Protein 5XHU (pdb70)

Sequence (329 aa):
EVYDVTIIGGGPIGLFTAFYCGMRELKTKVIEFLPKLGGKVSLFFPEKIIRDIGGIPGIAGKQLIEQLKEQAATFDPDIVLNQRVTGFERLDDGTIVLTGSEGKKHYTRTVILACGMGTLEVNEFDSEDAARYAGKNLHYGVEKLDAFKGKRVVISGGGDTAVDWANELEPIAASVTVVHRREEFGGMESSVTKMKQSSVRVLTPYRLEQLNGDEEGIKSVTVCHTESGQRKDIEIDELIINHGFKIDLGPMMEWGLEIEEGRVKADRHMRTNLPGVFVAGDAAFYESKLRLIAGGFTEGPTAVNSAKAYLDPKAENMAMYSTHHKKLV

Solvent-accessible surface area: 16089 Å² total; per-residue (Å²): 144,73,15,34,0,0,0,11,9,0,10,17,15,0,0,39,0,2,24,27,0,6,14,17,107,16,86,8,17,0,2,15,53,1,28,82,26,0,7,64,2,7,2,50,55,10,79,98,83,15,174,85,9,69,81,46,120,39,15,19,0,116,85,5,4,90,73,4,72,131,67,4,63,66,52,124,18,67,66,27,64,92,44,43,6,25,22,43,91,92,74,162,118,34,16,0,6,0,24,2,63,161,49,102,90,5,74,0,114,0,0,0,0,9,21,14,66,6,21,19,43,11,59,122,25,76,27,96,28,2,6,123,3,15,38,88,23,11,47,46,22,28,152,130,56,99,64,8,145,49,84,106,1,2,0,3,6,10,33,70,64,0,0,63,46,0,21,75,0,53,102,59,13,56,41,5,9,0,1,15,58,126,100,117,34,28,40,135,141,76,16,15,89,124,0,108,157,34,94,9,108,38,14,34,10,25,84,18,95,87,18,39,32,60,154,138,2,0,86,21,0,8,0,25,39,45,137,71,49,129,146,76,76,10,104,6,50,20,0,0,2,34,34,35,100,95,55,54,7,22,47,11,105,146,28,51,15,90,48,73,132,38,12,1,89,7,56,218,100,12,116,14,77,26,84,3,1,4,0,0,2,36,0,0,23,63,182,101,18,96,127,72,27,29,7,1,41,93,4,0,19,38,0,0,28,14,0,40,52,98,33,51,115,180,24,139,133,114,12,90,167,61,94,137,2,141,86,64,129

Secondary structure (DSSP, 8-state):
-EEEEEEE--SHHHHHHHHHHHHTT--EEEE-SSSSS-HHHHHH-TTSEE--STT-S-EEHHHHHHHHHHHHHTT--EEE-S--EEEEEE-TTS-EEEEETTS-EEEEEEEEE--TTS--EETTS-HHHHHHHTTTTEESS-S-GGGGTT-EEEEE--SHHHHHHHHHHTTTSSEEEEE-SSS---S-HHHHHHHHHSS-EEETTEEEEEEEE-SS-EEEEEEEETTT--EEEEE-SEEEE-S-EE-S-GGGGGTT--EETTEEE--TT-B-SSTTEEE-GGGEE-TT---SHHHHHHHHHHHHHHHHHHH-TTS-SSPPPGGG-TTT-

CATH classification: 3.50.50.60

Radius of gyration: 22.58 Å; Cα contacts (8 Å, |Δi|>4): 750; chains: 1; bounding box: 60×43×61 Å

Organism: Bacillus subtilis (strain 168) (NCBI:txid224308)

Foldseek 3Di:
DEWAEEEEAQALLSLLLLLQLLLVVTQYEYAEQFQDGHPCLLLPFQQAWDCPAPPDRTDGSVVSSVVSNVSNPLNPHHYHYNWDFQDWDADPVGWIWTATPVGDTDTYNFYEYAQALAHWFFPQDDSVQSNQAHPAQEAQADPDLQVQAAFEEEEEAAEPRSLVRLQVNLVGHVAYEYAAQAPHGYDDVVSVVNCVPGRYHYHPNKHFDAFPDDNRHTAWTWIAHPPPRDIDTGGGPHYHYHRDIDGAHPNVVVVPWDDDPSAGEADPLQDIPDPRYGYAANRYDDDVQDNDSNSSSVRSQSPSLVSVCSVPVPDDSGRDDLVPRPSRD

InterPro domains:
  IPR022890 Ferredoxin--NADP reductase, type 2 [MF_01685] (7-330)
  IPR023753 FAD/NAD(P)-binding domain [PF07992] (8-299)
  IPR036188 FAD/NAD(P)-binding domain superfamily [G3DSA:3.50.50.60] (8-303)
  IPR036188 FAD/NAD(P)-binding domain superfamily [G3DSA:3.50.50.60] (129-248)
  IPR036188 FAD/NAD(P)-binding domain superfamily [SSF51905] (8-317)
  IPR050097 Ferredoxin--NADP reductase type 2 [PTHR48105] (5-299)

GO terms:
  GO:0071281 cellular response to iron ion (P, IDA)

Structure (mmCIF, N/CA/C/O backbone):
data_5XHU
#
_entry.id   5XHU
#
_cell.length_a   72.371
_cell.length_b   164.598
_cell.length_c   76.576
_cell.angle_alpha   90.000
_cell.angle_beta   90.000
_cell.angle_gamma   90.000
#
_symmetry.space_group_name_H-M   'C 2 2 2'
#
loop_
_entity.id
_entity.type
_entity.pdbx_description
1 polymer 'Ferredoxin--NADP reductase'
2 non-polymer 'FLAVIN-ADENINE DINUCLEOTIDE'
3 water water
#
loop_
_atom_site.group_PDB
_atom_site.id
_atom_site.type_symbol
_atom_site.label_atom_id
_atom_site.label_alt_id
_atom_site.label_comp_id
_atom_site.label_asym_id
_atom_site.label_entity_id
_atom_site.label_seq_id
_atom_site.pdbx_PDB_ins_code
_atom_site.Cartn_x
_atom_site.Cartn_y
_atom_site.Cartn_z
_atom_site.occupancy
_atom_site.B_iso_or_equiv
_atom_site.auth_seq_id
_atom_site.auth_comp_id
_atom_site.auth_asym_id
_atom_site.auth_atom_id
_atom_site.pdbx_PDB_model_num
ATOM 1 N N . GLU A 1 1 ? -11.503 -25.451 16.316 1.00 47.92 6 GLU A N 1
ATOM 2 C CA . GLU A 1 1 ? -11.509 -24.988 17.736 1.00 47.20 6 GLU A CA 1
ATOM 3 C C . GLU A 1 1 ? -12.587 -25.698 18.563 1.00 41.64 6 GLU A C 1
ATOM 4 O O . GLU A 1 1 ? -13.760 -25.661 18.231 1.00 39.50 6 GLU A O 1
ATOM 10 N N . VAL A 1 2 ? -12.181 -26.347 19.644 1.00 38.16 7 VAL A N 1
ATOM 11 C CA . VAL A 1 2 ? -13.070 -27.266 20.348 1.00 35.66 7 VAL A CA 1
ATOM 12 C C . VAL A 1 2 ? -13.688 -26.601 21.563 1.00 33.78 7 VAL A C 1
ATOM 13 O O . VAL A 1 2 ? -12.984 -26.217 22.480 1.00 34.02 7 VAL A O 1
ATOM 17 N N . TYR A 1 3 ? -15.009 -26.469 21.577 1.00 31.75 8 TYR A N 1
ATOM 18 C CA . TYR A 1 3 ? -15.690 -25.903 22.744 1.00 30.10 8 TYR A CA 1
ATOM 19 C C . TYR A 1 3 ? -15.937 -26.987 23.787 1.00 28.87 8 TYR A C 1
ATOM 20 O O . TYR A 1 3 ? -15.996 -28.175 23.458 1.00 28.51 8 TYR A O 1
ATOM 29 N N . ASP A 1 4 ? -16.073 -26.573 25.043 1.00 27.53 9 ASP A N 1
ATOM 30 C CA . ASP A 1 4 ? -16.431 -27.509 26.096 1.00 27.32 9 ASP A CA 1
ATOM 31 C C . ASP A 1 4 ? -17.916 -27.817 25.964 1.00 25.92 9 ASP A C 1
ATOM 32 O O . ASP A 1 4 ? -18.331 -28.965 26.080 1.00 25.25 9 ASP A O 1
ATOM 37 N N . VAL A 1 5 ? -18.704 -26.771 25.732 1.00 25.41 10 VAL A N 1
ATOM 38 C CA . VAL A 1 5 ? -20.157 -26.898 25.613 1.00 25.03 10 VAL A CA 1
ATOM 39 C C . VAL A 1 5 ? -20.700 -26.049 24.467 1.00 24.38 10 VAL A C 1
ATOM 40 O O . VAL A 1 5 ? -20.352 -24.871 24.341 1.00 24.20 10 VAL A O 1
ATOM 44 N N . THR A 1 6 ? -21.534 -26.667 23.631 1.00 23.75 11 THR A N 1
ATOM 45 C CA . THR A 1 6 ? -22.273 -25.961 22.607 1.00 23.23 11 THR A CA 1
ATOM 46 C C . THR A 1 6 ? -23.738 -26.177 22.910 1.00 22.39 11 THR A C 1
ATOM 47 O O . THR A 1 6 ? -24.216 -27.299 23.058 1.00 22.94 11 THR A O 1
ATOM 51 N N . ILE A 1 7 ? -24.433 -25.070 23.084 1.00 22.13 12 ILE A N 1
ATOM 52 C CA . ILE A 1 7 ? -25.852 -25.054 23.394 1.00 21.71 12 ILE A CA 1
ATOM 53 C C . ILE A 1 7 ? -26.637 -24.815 22.103 1.00 22.04 12 ILE A C 1
ATOM 54 O O . ILE A 1 7 ? -26.402 -23.834 21.412 1.00 22.33 12 ILE A O 1
ATOM 59 N N . ILE A 1 8 ? -27.562 -25.717 21.777 1.00 22.80 13 ILE A N 1
ATOM 60 C CA . ILE A 1 8 ? -28.429 -25.554 20.611 1.00 22.02 13 ILE A CA 1
ATOM 61 C C . ILE A 1 8 ? -29.783 -24.948 21.032 1.00 21.18 13 ILE A C 1
ATOM 62 O O . ILE A 1 8 ? -30.613 -25.624 21.664 1.00 20.16 13 ILE A O 1
ATOM 67 N N . GLY A 1 9 ? -29.990 -23.692 20.625 1.00 20.45 14 GLY A N 1
ATOM 68 C CA . GLY A 1 9 ? -31.122 -22.881 21.016 1.00 19.65 14 GLY A CA 1
ATOM 69 C C . GLY A 1 9 ? -30.683 -21.662 21.823 1.00 19.52 14 GLY A C 1
ATOM 70 O O . GLY A 1 9 ? -29.984 -21.796 22.846 1.00 20.00 14 GLY A O 1
ATOM 71 N N . GLY A 1 10 ? -31.097 -20.482 21.372 1.00 18.27 15 GLY A N 1
ATOM 72 C CA . GLY A 1 10 ? -30.824 -19.217 22.045 1.00 18.15 15 GLY A CA 1
ATOM 73 C C . GLY A 1 10 ? -32.099 -18.567 22.545 1.00 17.51 15 GLY A C 1
ATOM 74 O O . GLY A 1 10 ? -32.235 -17.325 22.565 1.00 16.43 15 GLY A O 1
ATOM 75 N N . GLY A 1 11 ? -33.040 -19.414 22.953 1.00 17.44 16 GLY A N 1
ATOM 76 C CA . GLY A 1 11 ? -34.232 -18.954 23.645 1.00 17.54 16 GLY A CA 1
ATOM 77 C C . GLY A 1 11 ? -33.892 -18.592 25.075 1.00 17.41 16 GLY A C 1
ATOM 78 O O . GLY A 1 11 ? -32.713 -18.569 25.453 1.00 18.21 16 GLY A O 1
ATOM 79 N N . PRO A 1 12 ? -34.909 -18.289 25.887 1.00 16.84 17 PRO A N 1
ATOM 80 C CA . PRO A 1 12 ? -3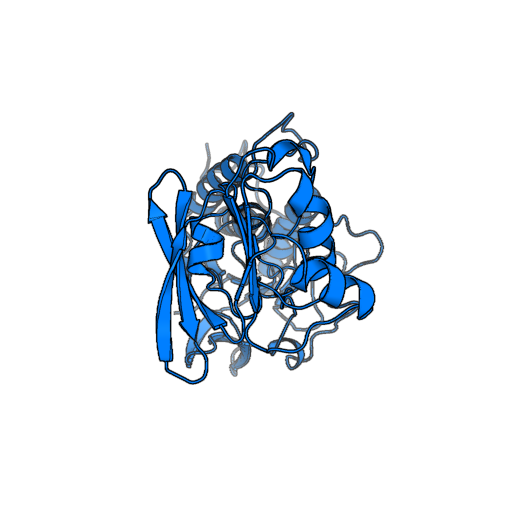4.600 -17.915 27.269 1.00 16.89 17 PRO A CA 1
ATOM 81 C C . PRO A 1 12 ? -33.767 -18.980 28.018 1.00 17.31 17 PRO A C 1
ATOM 82 O O . PRO A 1 12 ? -32.886 -18.629 28.818 1.00 18.01 17 PRO A O 1
ATOM 86 N N . ILE A 1 13 ? -34.028 -20.256 27.760 1.00 17.83 18 ILE A N 1
ATOM 87 C CA . ILE A 1 13 ? -33.325 -21.304 28.504 1.00 17.97 18 ILE A CA 1
ATOM 88 C C . ILE A 1 13 ? -31.882 -21.439 28.057 1.00 18.10 18 ILE A C 1
ATOM 89 O O . ILE A 1 13 ? -30.986 -21.526 28.894 1.00 17.52 18 ILE A O 1
ATOM 94 N N . GLY A 1 14 ? -31.653 -21.381 26.747 1.00 17.64 19 GLY A N 1
ATOM 95 C CA . GLY A 1 14 ? -30.291 -21.365 26.212 1.00 17.96 19 GLY A CA 1
ATOM 96 C C . GLY A 1 14 ? -29.454 -20.216 26.727 1.00 17.93 19 GLY A C 1
ATOM 97 O O . GLY A 1 14 ? -28.239 -20.352 26.943 1.00 18.59 19 GLY A O 1
ATOM 98 N N . LEU A 1 15 ? -30.083 -19.063 26.917 1.00 17.50 20 LEU A N 1
ATOM 99 C CA . LEU A 1 15 ? -29.372 -17.892 27.397 1.00 17.38 20 LEU A CA 1
ATOM 100 C C . LEU A 1 15 ? -28.919 -18.064 28.870 1.00 17.42 20 LEU A C 1
ATOM 101 O O . LEU A 1 15 ? -27.760 -17.836 29.209 1.00 17.15 20 LEU A O 1
ATOM 106 N N . PHE A 1 16 ? -29.819 -18.502 29.740 1.00 16.99 21 PHE A N 1
ATOM 107 C CA . PHE A 1 16 ? -29.429 -18.694 31.120 1.00 17.18 21 PHE A CA 1
ATOM 108 C C . PHE A 1 16 ? -28.437 -19.859 31.254 1.00 17.48 21 PHE A C 1
ATOM 109 O O . PHE A 1 16 ? -27.541 -19.806 32.092 1.00 17.05 21 PHE A O 1
ATOM 117 N N . THR A 1 17 ? -28.610 -20.888 30.416 1.00 17.18 22 THR A N 1
ATOM 118 C CA . THR A 1 17 ? -27.706 -22.006 30.381 1.00 18.39 22 THR A CA 1
ATOM 119 C C . THR A 1 17 ? -26.279 -21.543 30.045 1.00 18.65 22 THR A C 1
ATOM 120 O O . THR A 1 17 ? -25.311 -21.967 30.676 1.00 19.17 22 THR A O 1
ATOM 124 N N . ALA A 1 18 ? -26.163 -20.632 29.096 1.00 17.96 23 ALA A N 1
ATOM 125 C CA . ALA A 1 18 ? -24.873 -20.135 28.683 1.00 18.25 23 ALA A CA 1
ATOM 126 C C . ALA A 1 18 ? -24.175 -19.409 29.829 1.00 18.75 23 ALA A C 1
ATOM 127 O O . ALA A 1 18 ? -22.967 -19.583 30.041 1.00 18.88 23 ALA A O 1
ATOM 129 N N . PHE A 1 19 ? -24.942 -18.597 30.551 1.00 18.20 24 PHE A N 1
ATOM 130 C CA . PHE A 1 19 ? -24.443 -17.916 31.724 1.00 19.02 24 PHE A CA 1
ATOM 131 C C . PHE A 1 19 ? -23.901 -18.917 32.746 1.00 19.37 24 PHE A C 1
ATOM 132 O O . PHE A 1 19 ? -22.818 -18.738 33.288 1.00 18.44 24 PHE A O 1
ATOM 140 N N . TYR A 1 20 ? -24.658 -19.981 33.003 1.00 19.10 25 TYR A N 1
ATOM 141 C CA . TYR A 1 20 ? -24.215 -20.914 34.028 1.00 20.08 25 TYR A CA 1
ATOM 142 C C . TYR A 1 20 ? -22.943 -21.666 33.571 1.00 20.65 25 TYR A C 1
ATOM 143 O O . TYR A 1 20 ? -22.063 -21.932 34.384 1.00 21.08 25 TYR A O 1
ATOM 152 N N . CYS A 1 21 ? -22.827 -21.935 32.271 1.00 21.16 26 CYS A N 1
ATOM 153 C CA . CYS A 1 21 ? -21.598 -22.498 31.699 1.00 22.68 26 CYS A CA 1
ATOM 154 C C . CYS A 1 21 ? -20.386 -21.625 32.036 1.00 23.86 26 CYS A C 1
ATOM 155 O O . CYS A 1 21 ? -19.322 -22.140 32.432 1.00 24.51 26 CYS A O 1
ATOM 158 N N . GLY A 1 22 ? -20.561 -20.311 31.869 1.00 24.56 27 GLY A N 1
ATOM 159 C CA . GLY A 1 22 ? -19.554 -19.318 32.216 1.00 25.26 27 GLY A CA 1
ATOM 160 C C . GLY A 1 22 ? -19.153 -19.341 33.689 1.00 26.99 27 GLY A C 1
ATOM 161 O O . GLY A 1 22 ? -17.951 -19.238 34.031 1.00 26.54 27 GLY A O 1
ATOM 162 N N . MET A 1 23 ? -20.138 -19.515 34.562 1.00 27.46 28 MET A N 1
ATOM 163 C CA . MET A 1 23 ? -19.857 -19.641 35.989 1.00 29.91 28 MET A CA 1
ATOM 164 C C . MET A 1 23 ? -19.002 -20.848 36.314 1.00 28.99 28 MET A C 1
ATOM 165 O O . MET A 1 23 ? -18.233 -20.814 37.266 1.00 28.82 28 MET A O 1
ATOM 170 N N . ARG A 1 24 ? -19.138 -21.905 35.522 1.00 27.54 29 ARG A N 1
ATOM 171 C CA . ARG A 1 24 ? -18.364 -23.130 35.709 1.00 27.77 29 ARG A CA 1
ATOM 172 C C . ARG A 1 24 ? -17.159 -23.194 34.766 1.00 28.97 29 ARG A C 1
ATOM 173 O O . ARG A 1 24 ? -16.639 -24.269 34.473 1.00 28.06 29 ARG A O 1
ATOM 181 N N . GLU A 1 25 ? -16.731 -22.024 34.292 1.00 30.06 30 GLU A N 1
ATOM 182 C CA . GLU A 1 25 ? -15.511 -21.875 33.507 1.00 32.26 30 GLU A CA 1
ATOM 183 C C . GLU A 1 25 ? -15.453 -22.700 32.219 1.00 31.47 30 GLU A C 1
ATOM 184 O O . GLU A 1 25 ? -14.376 -22.994 31.728 1.00 33.46 30 GLU A O 1
ATOM 190 N N . LEU A 1 26 ? -16.597 -23.025 31.636 1.00 29.77 31 LEU A N 1
ATOM 191 C CA . LEU A 1 26 ? -16.618 -23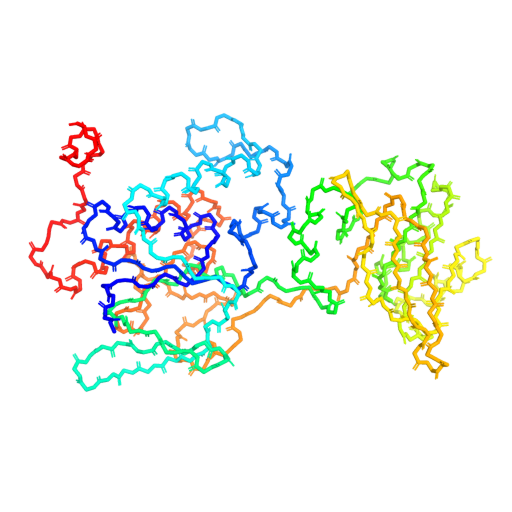.803 30.395 1.00 29.57 31 LEU A CA 1
ATOM 192 C C . LEU A 1 26 ? -16.568 -22.906 29.176 1.00 28.71 31 LEU A C 1
ATOM 193 O O . LEU A 1 26 ? -17.273 -21.893 29.114 1.00 27.63 31 LEU A O 1
ATOM 198 N N . LYS A 1 27 ? -15.753 -23.298 28.201 1.00 28.65 32 LYS A N 1
ATOM 199 C CA . LYS A 1 27 ? -15.685 -22.604 26.919 1.00 28.50 32 LYS A CA 1
ATOM 200 C C . LYS A 1 27 ? -16.964 -22.892 26.167 1.00 26.59 32 LYS A C 1
ATOM 201 O O . LYS A 1 27 ? -17.230 -24.050 25.833 1.00 25.76 32 LYS A O 1
ATOM 207 N N . THR A 1 28 ? -17.724 -21.830 25.877 1.00 24.76 33 THR A N 1
ATOM 208 C CA . THR A 1 28 ? -19.135 -21.948 25.553 1.00 23.78 33 THR A CA 1
ATOM 209 C C . THR A 1 28 ? -19.556 -21.304 24.225 1.00 23.34 33 THR A C 1
ATOM 210 O O . THR A 1 28 ? -19.089 -20.225 23.863 1.00 22.61 33 THR A O 1
ATOM 214 N N . LYS A 1 29 ? -20.455 -21.996 23.528 1.00 23.07 34 LYS A N 1
ATOM 215 C CA . LYS A 1 29 ? -21.057 -21.511 22.291 1.00 22.89 34 LYS A CA 1
ATOM 216 C C . LYS A 1 29 ? -22.560 -21.766 22.319 1.00 22.21 34 LYS A C 1
ATOM 217 O O . LYS A 1 29 ? -23.014 -22.832 22.768 1.00 22.82 34 LYS A O 1
ATOM 223 N N . VAL A 1 30 ? -23.318 -20.792 21.822 1.00 22.11 35 VAL A N 1
ATOM 224 C CA . VAL A 1 30 ? -24.763 -20.905 21.616 1.00 21.74 35 VAL A CA 1
ATOM 225 C C . VAL A 1 30 ? -25.005 -20.813 20.116 1.00 22.35 35 VAL A C 1
ATOM 226 O O . VAL A 1 30 ? -24.394 -19.989 19.433 1.00 22.11 35 VAL A O 1
ATOM 230 N N . ILE A 1 31 ? -25.866 -21.680 19.608 1.00 22.36 36 ILE A N 1
ATOM 231 C CA . ILE A 1 31 ? -26.213 -21.672 18.183 1.00 23.11 36 ILE A CA 1
ATOM 232 C C . ILE A 1 31 ? -27.734 -21.571 18.072 1.00 22.71 36 ILE A C 1
ATOM 233 O O . ILE A 1 31 ? -28.455 -22.412 18.598 1.00 22.94 36 ILE A O 1
ATOM 238 N N . GLU A 1 32 ? -28.196 -20.523 17.401 1.00 23.00 37 GLU A N 1
ATOM 239 C CA . GLU A 1 32 ? -29.622 -20.230 17.236 1.00 23.30 37 GLU A CA 1
ATOM 240 C C . GLU A 1 32 ? -30.012 -20.115 15.766 1.00 23.11 37 GLU A C 1
ATOM 241 O O . GLU A 1 32 ? -29.289 -19.511 14.988 1.00 22.61 37 GLU A O 1
ATOM 247 N N . PHE A 1 33 ? -31.173 -20.671 15.431 1.00 23.72 38 PHE A N 1
ATOM 248 C CA . PHE A 1 33 ? -31.732 -20.653 14.079 1.00 25.23 38 PHE A CA 1
ATOM 249 C C . PHE A 1 33 ? -32.257 -19.283 13.643 1.00 25.61 38 PHE A C 1
ATOM 250 O O . PHE A 1 33 ? -32.026 -18.876 12.519 1.00 26.01 38 PHE A O 1
ATOM 258 N N . LEU A 1 34 ? -32.952 -18.581 14.531 1.00 25.59 39 LEU A N 1
ATOM 259 C CA . LEU A 1 34 ? -33.459 -17.234 14.241 1.00 24.82 39 LEU A CA 1
ATOM 260 C C . LEU A 1 34 ? -32.335 -16.204 14.145 1.00 24.77 39 LEU A C 1
ATOM 261 O O . LEU A 1 34 ? -31.226 -16.452 14.596 1.00 24.13 39 LEU A O 1
ATOM 266 N N . PRO A 1 35 ? -32.635 -15.028 13.568 1.00 24.91 40 PRO A N 1
ATOM 267 C CA . PRO A 1 35 ? -31.691 -13.910 13.546 1.00 25.15 40 PRO A CA 1
ATOM 268 C C . PRO A 1 35 ? -31.602 -13.143 14.864 1.00 25.24 40 PRO A C 1
ATOM 269 O O . PRO A 1 35 ? -30.849 -12.202 14.969 1.00 24.01 40 PRO A O 1
ATOM 273 N N . LYS A 1 36 ? -32.405 -13.505 15.858 1.00 26.33 41 LYS A N 1
ATOM 274 C CA . LYS A 1 36 ? -32.244 -12.902 17.155 1.00 26.56 41 LYS A CA 1
ATOM 275 C C . LYS A 1 36 ? -32.564 -13.889 18.242 1.00 24.05 41 LYS A C 1
ATOM 276 O O . LYS A 1 36 ? -33.204 -14.909 18.007 1.00 24.10 41 LYS A O 1
ATOM 282 N N . LEU A 1 37 ? -32.070 -13.570 19.425 1.00 22.10 42 LEU A N 1
ATOM 283 C CA . LEU A 1 37 ? -32.202 -14.394 20.601 1.00 21.03 42 LEU A CA 1
ATOM 284 C C . LEU A 1 37 ? -33.561 -14.168 21.272 1.00 19.77 42 LEU A C 1
ATOM 285 O O . LEU A 1 37 ? -34.187 -13.137 21.084 1.00 18.47 42 LEU A O 1
ATOM 290 N N . GLY A 1 38 ? -33.990 -15.155 22.059 1.00 18.56 43 GLY A N 1
ATOM 291 C CA . GLY A 1 38 ? -35.156 -15.038 22.908 1.00 17.62 43 GLY A CA 1
ATOM 292 C C . GLY A 1 38 ? -36.268 -15.993 22.576 1.00 16.92 43 GLY A C 1
ATOM 293 O O . GLY A 1 38 ? -37.267 -16.032 23.278 1.00 17.21 43 GLY A O 1
ATOM 294 N N . GLY A 1 39 ? -36.134 -16.736 21.492 1.00 16.72 44 GLY A N 1
ATOM 295 C CA . GLY A 1 39 ? -37.038 -17.852 21.229 1.00 17.43 44 GLY A CA 1
ATOM 296 C C . GLY A 1 39 ? -38.511 -17.486 21.231 1.00 17.76 44 GLY A C 1
ATOM 297 O O . GLY A 1 39 ? -38.882 -16.438 20.687 1.00 17.45 44 GLY A O 1
ATOM 298 N N . LYS A 1 40 ? -39.345 -18.309 21.872 1.00 17.63 45 LYS A N 1
ATOM 299 C CA . LYS A 1 40 ? -40.790 -18.073 21.833 1.00 18.21 45 LYS A CA 1
ATOM 300 C C . LYS A 1 40 ? -41.204 -16.791 22.516 1.00 18.23 45 LYS A C 1
ATOM 301 O O . LYS A 1 40 ? -42.188 -16.174 22.123 1.00 18.45 45 LYS A O 1
ATOM 307 N N . VAL A 1 41 ? -40.422 -16.350 23.494 1.00 17.57 46 VAL A N 1
ATOM 308 C CA . VAL A 1 41 ? -40.719 -15.116 24.183 1.00 17.97 46 VAL A CA 1
ATOM 309 C C . VAL A 1 41 ? -40.632 -13.953 23.193 1.00 17.85 46 VAL A C 1
ATOM 310 O O . VAL A 1 41 ? -41.544 -13.128 23.092 1.00 17.20 46 VAL A O 1
ATOM 314 N N . SER A 1 42 ? -39.523 -13.899 22.476 1.00 18.34 47 SER A N 1
ATOM 315 C CA . SER A 1 42 ? -39.269 -12.807 21.557 1.00 19.23 47 SER A CA 1
ATOM 316 C C . SER A 1 42 ? -40.239 -12.820 20.377 1.00 19.29 47 SER A C 1
ATOM 317 O O . SER A 1 42 ? -40.688 -11.764 19.944 1.00 18.52 47 SER A O 1
ATOM 320 N N . LEU A 1 43 ? -40.578 -14.001 19.885 1.00 20.53 48 LEU A N 1
ATOM 321 C CA . LEU A 1 43 ? -41.432 -14.098 18.699 1.00 22.11 48 LEU A CA 1
ATOM 322 C C . LEU A 1 43 ? -42.881 -14.016 19.014 1.00 21.96 48 LEU A C 1
ATOM 323 O O . LEU A 1 43 ? -43.625 -13.452 18.234 1.00 23.77 48 LEU A O 1
ATOM 328 N N . PHE A 1 44 ? -43.300 -14.583 20.135 1.00 22.75 49 PHE A N 1
ATOM 329 C CA . PHE A 1 44 ? -44.723 -14.766 20.376 1.00 22.46 49 PHE A CA 1
ATOM 330 C C . PHE A 1 44 ? -45.347 -14.006 21.539 1.00 22.84 49 PHE A C 1
ATOM 331 O O . PHE A 1 44 ? -46.561 -13.832 21.546 1.00 21.80 49 PHE A O 1
ATOM 339 N N . PHE A 1 45 ? -44.561 -13.540 22.511 1.00 22.78 50 PHE A N 1
ATOM 340 C CA . PHE A 1 45 ? -45.150 -12.703 23.558 1.00 22.40 50 PHE A CA 1
ATOM 341 C C . PHE A 1 45 ? -44.224 -11.647 24.145 1.00 21.19 50 PHE A C 1
ATOM 342 O O . PHE A 1 45 ? -44.164 -11.458 25.347 1.00 20.81 50 PHE A O 1
ATOM 350 N N . PRO A 1 46 ? -43.545 -10.903 23.277 1.00 21.24 51 PRO A N 1
ATOM 351 C CA . PRO A 1 46 ? -42.582 -9.941 23.767 1.00 22.23 51 PRO A CA 1
ATOM 352 C C . PRO A 1 46 ? -43.230 -8.827 24.579 1.00 23.59 51 PRO A C 1
ATOM 353 O O . PRO A 1 46 ? -42.606 -8.258 25.458 1.00 24.05 51 PRO A O 1
ATOM 357 N N . GLU A 1 47 ? -44.485 -8.533 24.292 1.00 24.25 52 GLU A N 1
ATOM 358 C CA . GLU A 1 47 ? -45.163 -7.439 24.941 1.00 26.88 52 GLU A CA 1
ATOM 359 C C . GLU A 1 47 ? -45.946 -7.859 26.189 1.00 26.58 52 GLU A C 1
ATOM 360 O O . GLU A 1 47 ? -46.341 -7.015 26.978 1.00 27.93 52 GLU A O 1
ATOM 366 N N . LYS A 1 48 ? -46.176 -9.150 26.365 1.00 26.48 53 LYS A N 1
ATOM 367 C CA . LYS A 1 48 ? -46.959 -9.640 27.495 1.00 26.70 53 LYS A CA 1
ATOM 368 C C . LYS A 1 48 ? -46.157 -9.606 28.806 1.00 25.20 53 LYS A C 1
ATOM 369 O O . LYS A 1 48 ? -44.934 -9.697 28.806 1.00 21.71 53 LYS A O 1
ATOM 375 N N . ILE A 1 49 ? -46.878 -9.444 29.914 1.00 24.77 54 ILE A N 1
ATOM 376 C CA . ILE A 1 49 ? -46.297 -9.427 31.253 1.00 24.21 54 ILE A CA 1
ATOM 377 C C . ILE A 1 49 ? -46.278 -10.840 31.837 1.00 23.29 54 ILE A C 1
ATOM 378 O O . ILE A 1 49 ? -47.320 -11.420 32.083 1.00 25.00 54 ILE A O 1
ATOM 383 N N . ILE A 1 50 ? -45.079 -11.362 32.055 1.00 20.78 55 ILE A N 1
ATOM 384 C CA . ILE A 1 50 ? -44.866 -12.681 32.599 1.00 20.24 55 ILE A CA 1
ATOM 385 C C . ILE A 1 50 ? -44.800 -12.524 34.114 1.00 20.47 55 ILE A C 1
ATOM 386 O O . ILE A 1 50 ? -44.040 -11.708 34.638 1.00 20.08 55 ILE A O 1
ATOM 391 N N . ARG A 1 51 ? -45.591 -13.321 34.796 1.00 20.83 56 ARG A N 1
ATOM 392 C CA . ARG A 1 51 ? -45.722 -13.246 36.242 1.00 22.06 56 ARG A CA 1
ATOM 393 C C . ARG A 1 51 ? -45.396 -14.541 36.983 1.00 21.48 56 ARG A C 1
ATOM 394 O O . ARG A 1 51 ? -45.476 -14.572 38.228 1.00 22.86 56 ARG A O 1
ATOM 402 N N . ASP A 1 52 ? -45.018 -15.597 36.258 1.00 19.62 57 ASP A N 1
ATOM 403 C CA . ASP A 1 52 ? -44.732 -16.889 36.893 1.00 19.29 57 ASP A CA 1
ATOM 404 C C . ASP A 1 52 ? -43.256 -17.299 36.895 1.00 17.91 57 ASP A C 1
ATOM 405 O O . ASP A 1 52 ? -42.933 -18.484 37.001 1.00 16.92 57 ASP A O 1
ATOM 410 N N . ILE A 1 53 ? -42.369 -16.310 36.784 1.00 17.06 58 ILE A N 1
ATOM 411 C CA . ILE A 1 53 ? -40.936 -16.531 36.967 1.00 16.48 58 ILE A CA 1
ATOM 412 C C . ILE A 1 53 ? -40.598 -16.261 38.431 1.00 16.92 58 ILE A C 1
ATOM 413 O O . ILE A 1 53 ? -40.947 -15.217 38.947 1.00 16.86 58 ILE A O 1
ATOM 418 N N . GLY A 1 54 ? -39.949 -17.218 39.089 1.00 16.98 59 GLY A N 1
ATOM 419 C CA . GLY A 1 54 ? -39.575 -17.069 40.496 1.00 18.03 59 GLY A CA 1
ATOM 420 C C . GLY A 1 54 ? -38.802 -15.783 40.770 1.00 18.57 59 GLY A C 1
ATOM 421 O O . GLY A 1 54 ? -37.794 -15.517 40.131 1.00 18.57 59 GLY A O 1
ATOM 422 N N . GLY A 1 55 ? -39.329 -14.963 41.670 1.00 19.75 60 GLY A N 1
ATOM 423 C CA . GLY A 1 55 ? -38.671 -13.733 42.120 1.00 20.25 60 GLY A CA 1
ATOM 424 C C . GLY A 1 55 ? -38.975 -12.463 41.342 1.00 20.45 60 GLY A C 1
ATOM 425 O O . GLY A 1 55 ? -38.515 -11.382 41.720 1.00 20.49 60 GLY A O 1
ATOM 426 N N . ILE A 1 56 ? -39.746 -12.583 40.257 1.00 19.60 61 ILE A N 1
ATOM 427 C CA . ILE A 1 56 ? -40.010 -11.462 39.388 1.00 19.36 61 ILE A CA 1
ATOM 428 C C . ILE A 1 56 ? -41.518 -11.237 39.365 1.00 20.04 61 ILE A C 1
ATOM 429 O O . ILE A 1 56 ? -42.242 -11.996 38.743 1.00 19.40 61 ILE A O 1
ATOM 434 N N . PRO A 1 57 ? -41.997 -10.213 40.081 1.00 20.86 62 PRO A N 1
ATOM 435 C CA . PRO A 1 57 ? -43.437 -9.986 40.141 1.00 21.51 62 PRO A CA 1
ATOM 436 C C . PRO A 1 57 ? -44.120 -9.825 38.769 1.00 20.85 62 PRO A C 1
ATOM 437 O O . PRO A 1 57 ? -45.134 -10.441 38.530 1.00 20.73 62 PRO A O 1
ATOM 441 N N . GLY A 1 58 ? -43.538 -9.034 37.883 1.00 20.90 63 GLY A N 1
ATOM 442 C CA . GLY A 1 58 ? -44.046 -8.866 36.529 1.00 20.87 63 GLY A CA 1
ATOM 443 C C . GLY A 1 58 ? -42.948 -8.380 35.616 1.00 21.06 63 GLY A C 1
ATOM 444 O O . GLY A 1 58 ? -42.223 -7.475 35.972 1.00 22.11 63 GLY A O 1
ATOM 445 N N . ILE A 1 59 ? -42.830 -8.953 34.420 1.00 21.01 64 ILE A N 1
ATOM 446 C CA . ILE A 1 59 ? -41.841 -8.498 33.462 1.00 20.53 64 ILE A CA 1
ATOM 447 C C . ILE A 1 59 ? -42.327 -8.749 32.036 1.00 20.57 64 ILE A C 1
ATOM 448 O O . ILE A 1 59 ? -42.831 -9.818 31.735 1.00 20.36 64 ILE A O 1
ATOM 453 N N . ALA A 1 60 ? -42.179 -7.754 31.171 1.00 20.70 65 ALA A N 1
ATOM 454 C CA . ALA A 1 60 ? -42.538 -7.907 29.766 1.00 20.70 65 ALA A CA 1
ATOM 455 C C . ALA A 1 60 ? -41.574 -8.885 29.122 1.00 20.51 65 ALA A C 1
ATOM 456 O O . ALA A 1 60 ? -40.383 -8.901 29.450 1.00 20.21 65 ALA A O 1
ATOM 458 N N . GLY A 1 61 ? -42.094 -9.720 28.220 1.00 19.80 66 GLY A N 1
ATOM 459 C CA . GLY A 1 61 ? -41.302 -10.715 27.530 1.00 19.16 66 GLY A CA 1
ATOM 460 C C . GLY A 1 61 ? -39.996 -10.156 27.050 1.00 19.72 66 GLY A C 1
ATOM 461 O O . GLY A 1 61 ? -38.931 -10.697 27.344 1.00 18.66 66 GLY A O 1
ATOM 462 N N . LYS A 1 62 ? -40.080 -9.044 26.336 1.00 21.04 67 LYS A N 1
ATOM 463 C CA . LYS A 1 62 ? -38.912 -8.462 25.742 1.00 22.51 67 LYS A CA 1
ATOM 464 C C . LYS A 1 62 ? -37.918 -8.066 26.788 1.00 21.68 67 LYS A C 1
ATOM 465 O O . LYS A 1 62 ? -36.724 -8.175 26.550 1.00 20.94 67 LYS A O 1
ATOM 471 N N . GLN A 1 63 ? -38.391 -7.592 27.939 1.00 21.47 68 GLN A N 1
ATOM 472 C CA . GLN A 1 63 ? -37.474 -7.104 28.960 1.00 21.93 68 GLN A CA 1
ATOM 473 C C . GLN A 1 63 ? -36.783 -8.309 29.623 1.00 20.61 68 GLN A C 1
ATOM 474 O O . GLN A 1 63 ? -35.621 -8.232 29.981 1.00 19.55 68 GLN A O 1
ATOM 480 N N . LEU A 1 64 ? -37.498 -9.427 29.743 1.00 19.54 69 LEU A N 1
ATOM 481 C CA . LEU A 1 64 ? -36.901 -10.652 30.236 1.00 18.21 69 LEU A CA 1
ATOM 482 C C . LEU A 1 64 ? -35.771 -11.061 29.334 1.00 18.09 69 LEU A C 1
ATOM 483 O O . LEU A 1 64 ? -34.706 -11.463 29.813 1.00 18.00 69 LEU A O 1
ATOM 488 N N . ILE A 1 65 ? -35.980 -10.947 28.021 1.00 17.22 70 ILE A N 1
ATOM 489 C CA . ILE A 1 65 ? -34.958 -11.372 27.083 1.00 17.15 70 ILE A CA 1
ATOM 490 C C . ILE A 1 65 ? -33.747 -10.424 27.163 1.00 17.76 70 ILE A C 1
ATOM 491 O O . ILE A 1 65 ? -32.613 -10.883 27.091 1.00 18.10 70 ILE A O 1
ATOM 496 N N . GLU A 1 66 ? -33.959 -9.126 27.363 1.00 18.17 71 GLU A N 1
ATOM 497 C CA . GLU A 1 66 ? -32.815 -8.225 27.571 1.00 19.96 71 GLU A CA 1
ATOM 498 C C . GLU A 1 66 ? -32.041 -8.613 28.837 1.00 19.27 71 GLU A C 1
ATOM 499 O O . GLU A 1 66 ? -30.814 -8.651 28.849 1.00 18.38 71 GLU A O 1
ATOM 505 N N . GLN A 1 67 ? -32.769 -8.924 29.898 1.00 19.13 72 GLN A N 1
ATOM 506 C CA . GLN A 1 67 ? -32.125 -9.310 31.149 1.00 19.64 72 GLN A CA 1
ATOM 507 C C . GLN A 1 67 ? -31.381 -10.638 30.978 1.00 18.96 72 GLN A C 1
ATOM 508 O O . GLN A 1 67 ? -30.276 -10.771 31.469 1.00 19.20 72 GLN A O 1
ATOM 514 N N . LEU A 1 68 ? -31.954 -11.590 30.241 1.00 18.32 73 LEU A N 1
ATOM 515 C CA . LEU A 1 68 ? -31.270 -12.873 30.011 1.00 17.88 73 LEU A CA 1
ATOM 516 C C . LEU A 1 68 ? -30.068 -12.725 29.095 1.00 18.70 73 LEU A C 1
ATOM 517 O O . LEU A 1 68 ? -29.088 -13.443 29.262 1.00 18.85 73 LEU A O 1
ATOM 522 N N . LYS A 1 69 ? -30.127 -11.798 28.133 1.00 19.55 74 LYS A N 1
ATOM 523 C CA . LYS A 1 69 ? -28.944 -11.493 27.303 1.00 20.69 74 LYS A CA 1
ATOM 524 C C . LYS A 1 69 ? -27.830 -10.917 28.141 1.00 20.48 74 LYS A C 1
ATOM 525 O O . LYS A 1 69 ? -26.677 -11.250 27.955 1.00 19.43 74 LYS A O 1
ATOM 531 N N . GLU A 1 70 ? -28.181 -10.054 29.078 1.00 20.67 75 GLU A N 1
ATOM 532 C CA . GLU A 1 70 ? -27.195 -9.527 29.972 1.00 22.23 75 GLU A CA 1
ATOM 533 C C . GLU A 1 70 ? -26.544 -10.651 30.768 1.00 21.95 75 GLU A C 1
ATOM 534 O O . GLU A 1 70 ? -25.331 -10.671 30.916 1.00 22.87 75 GLU A O 1
ATOM 540 N N . GLN A 1 71 ? -27.329 -11.609 31.255 1.00 21.26 76 GLN A N 1
ATOM 541 C CA . GLN A 1 71 ? -26.758 -12.739 31.993 1.00 20.71 76 GLN A CA 1
ATOM 542 C C . GLN A 1 71 ? -25.836 -13.573 31.101 1.00 20.42 76 GLN A C 1
ATOM 543 O O . GLN A 1 71 ? -24.708 -13.844 31.463 1.00 21.21 76 GLN A O 1
ATOM 549 N N . ALA A 1 72 ? -26.318 -13.936 29.926 1.00 20.39 77 ALA A N 1
ATOM 550 C CA . ALA A 1 72 ? -25.534 -14.693 28.957 1.00 20.81 77 ALA A CA 1
ATOM 551 C C . ALA A 1 72 ? -24.227 -14.005 28.580 1.00 21.46 77 ALA A C 1
ATOM 552 O O . ALA A 1 72 ? -23.255 -14.666 28.313 1.00 20.57 77 ALA A O 1
ATOM 554 N N . ALA A 1 73 ? -24.227 -12.677 28.548 1.00 22.43 78 ALA A N 1
ATOM 555 C CA . ALA A 1 73 ? -23.052 -11.910 28.142 1.00 23.76 78 ALA A CA 1
ATOM 556 C C . ALA A 1 73 ? -21.951 -11.915 29.185 1.00 24.54 78 ALA A C 1
ATOM 557 O O . ALA A 1 73 ? -20.799 -11.694 28.853 1.00 25.81 78 ALA A O 1
ATOM 559 N N . THR A 1 74 ? -22.291 -12.183 30.440 1.00 24.31 79 THR A N 1
ATOM 560 C CA . THR A 1 74 ? -21.341 -12.049 31.539 1.00 25.25 79 THR A CA 1
ATOM 561 C C . THR A 1 74 ? -19.945 -12.605 31.244 1.00 25.82 79 THR A C 1
ATOM 562 O O . THR A 1 74 ? -18.965 -11.911 31.430 1.00 25.61 79 THR A O 1
ATOM 566 N N . PHE A 1 75 ? -19.875 -13.848 30.780 1.00 25.72 80 PHE A N 1
ATOM 567 C CA . PHE A 1 75 ? -18.595 -14.518 30.535 1.00 27.13 80 PHE A CA 1
ATOM 568 C C . PHE A 1 75 ? -18.250 -14.650 29.051 1.00 28.16 80 PHE A C 1
ATOM 569 O O . PHE A 1 75 ? -17.496 -15.541 28.638 1.00 27.73 80 PHE A O 1
ATOM 577 N N . ASP A 1 76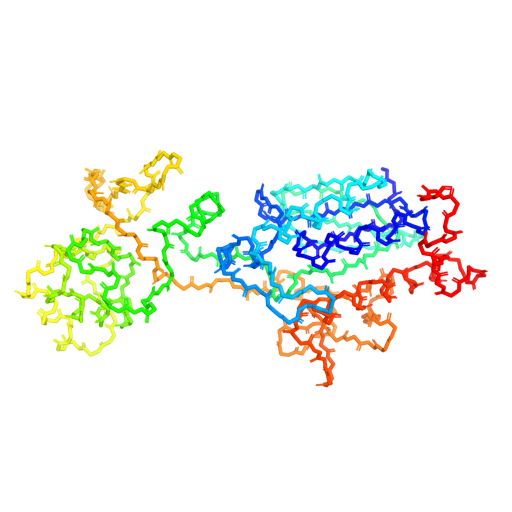 ? -18.853 -13.776 28.254 1.00 28.94 81 ASP A N 1
ATOM 578 C CA . ASP A 1 76 ? -18.551 -13.645 26.837 1.00 30.27 81 ASP A CA 1
ATOM 579 C C . ASP A 1 76 ? -18.487 -14.962 26.032 1.00 28.89 81 ASP A C 1
ATOM 580 O O . ASP A 1 76 ? -17.490 -15.245 25.391 1.00 29.73 81 ASP A O 1
ATOM 585 N N . PRO A 1 77 ? -19.572 -15.748 26.030 1.00 26.91 82 PRO A N 1
ATOM 586 C CA . PRO A 1 77 ? -19.660 -16.935 25.185 1.00 26.51 82 PRO A CA 1
ATOM 587 C C . PRO A 1 77 ? -19.828 -16.531 23.717 1.00 25.89 82 PRO A C 1
ATOM 588 O O . PRO A 1 77 ? -20.241 -15.427 23.449 1.00 25.19 82 PRO A O 1
ATOM 592 N N . ASP A 1 78 ? -19.519 -17.416 22.781 1.00 26.29 83 ASP A N 1
ATOM 593 C CA . ASP A 1 78 ? -19.692 -17.106 21.360 1.00 26.75 83 ASP A CA 1
ATOM 594 C C . ASP A 1 78 ? -21.111 -17.422 20.902 1.00 25.96 83 ASP A C 1
ATOM 595 O O . ASP A 1 78 ? -21.622 -18.518 21.136 1.00 25.46 83 ASP A O 1
ATOM 600 N N . ILE A 1 79 ? -21.754 -16.438 20.281 1.00 25.36 84 ILE A N 1
ATOM 601 C CA . ILE A 1 79 ? -23.159 -16.548 19.889 1.00 24.60 84 ILE A CA 1
ATOM 602 C C . ILE A 1 79 ? -23.224 -16.700 18.389 1.00 24.73 84 ILE A C 1
ATOM 603 O O . ILE A 1 79 ? -22.708 -15.873 17.674 1.00 25.39 84 ILE A O 1
ATOM 608 N N . VAL A 1 80 ? -23.861 -17.759 17.922 1.00 24.41 85 VAL A N 1
ATOM 609 C CA . VAL A 1 80 ? -23.993 -18.012 16.498 1.00 24.44 85 VAL A CA 1
ATOM 610 C C . VAL A 1 80 ? -25.472 -17.933 16.136 1.00 24.17 85 VAL A C 1
ATOM 611 O O . VAL A 1 80 ? -26.304 -18.644 16.712 1.00 23.30 85 VAL A O 1
ATOM 615 N N . LEU A 1 81 ? -25.788 -17.067 15.174 1.00 24.57 86 LEU A N 1
ATOM 616 C CA . LEU A 1 81 ? -27.152 -16.833 14.747 1.00 24.90 86 LEU A CA 1
ATOM 617 C C . LEU A 1 81 ? -27.384 -17.307 13.310 1.00 26.01 86 LEU A C 1
ATOM 618 O O . LEU A 1 81 ? -26.447 -17.586 12.564 1.00 25.72 86 LEU A O 1
ATOM 623 N N . ASN A 1 82 ? -28.660 -17.419 12.948 1.00 26.63 87 ASN A N 1
ATOM 624 C CA . ASN A 1 82 ? -29.048 -17.778 11.594 1.00 28.74 87 ASN A CA 1
ATOM 625 C C . ASN A 1 82 ? -28.497 -19.133 11.144 1.00 28.69 87 ASN A C 1
ATOM 626 O O . ASN A 1 82 ? -28.059 -19.276 10.013 1.00 28.81 87 ASN A O 1
ATOM 631 N N . GLN A 1 83 ? -28.547 -20.123 12.033 1.00 28.65 88 GLN A N 1
ATOM 632 C CA . GLN A 1 83 ? -28.054 -21.479 11.715 1.00 28.47 88 GLN A CA 1
ATOM 633 C C . GLN A 1 83 ? -28.946 -22.530 12.365 1.00 28.38 88 GLN A C 1
ATOM 634 O O . GLN A 1 83 ? -29.212 -22.480 13.585 1.00 26.60 88 GLN A O 1
ATOM 640 N N . ARG A 1 84 ? -29.429 -23.458 11.546 1.00 28.18 89 ARG A N 1
ATOM 641 C CA . ARG A 1 84 ? -30.113 -24.635 12.036 1.00 29.13 89 ARG A CA 1
ATOM 642 C C . ARG A 1 84 ? -29.115 -25.786 12.161 1.00 28.69 89 ARG A C 1
ATOM 643 O O . ARG A 1 84 ? -28.558 -26.239 11.158 1.00 30.06 89 ARG A O 1
ATOM 651 N N . VAL A 1 85 ? -28.898 -26.285 13.374 1.00 26.98 90 VAL A N 1
ATOM 652 C CA . VAL A 1 85 ? -28.029 -27.439 13.539 1.00 26.84 90 VAL A CA 1
ATOM 653 C C . VAL A 1 85 ? -28.808 -28.672 13.144 1.00 27.48 90 VAL A C 1
ATOM 654 O O . VAL A 1 85 ? -29.845 -28.966 13.749 1.00 27.23 90 VAL A O 1
ATOM 658 N N . THR A 1 86 ? -28.329 -29.375 12.115 1.00 28.18 91 THR A N 1
ATOM 659 C CA . THR A 1 86 ? -29.021 -30.542 11.606 1.00 29.16 91 THR A CA 1
ATOM 660 C C . THR A 1 86 ? -28.204 -31.829 11.698 1.00 30.49 91 THR A C 1
ATOM 661 O O . THR A 1 86 ? -28.787 -32.893 11.849 1.00 31.41 91 THR A O 1
ATOM 665 N N . GLY A 1 87 ? -26.876 -31.738 11.610 1.00 30.85 92 GLY A N 1
ATOM 666 C CA . GLY A 1 87 ? -26.008 -32.921 11.643 1.00 31.48 92 GLY A CA 1
ATOM 667 C C . GLY A 1 87 ? -25.279 -33.153 12.970 1.00 31.82 92 GLY A C 1
ATOM 668 O O . GLY A 1 87 ? -24.949 -32.204 13.695 1.00 30.08 92 GLY A O 1
ATOM 669 N N . PHE A 1 88 ? -25.028 -34.429 13.271 1.00 32.26 93 PHE A N 1
ATOM 670 C CA . PHE A 1 88 ? -24.334 -34.854 14.479 1.00 33.19 93 PHE A CA 1
ATOM 671 C C . PHE A 1 88 ? -23.389 -36.001 14.103 1.00 34.69 93 PHE A C 1
ATOM 672 O O . PHE A 1 88 ? -23.758 -36.860 13.315 1.00 35.05 93 PHE A O 1
ATOM 680 N N . GLU A 1 89 ? -22.163 -35.987 14.620 1.00 35.44 94 GLU A N 1
ATOM 681 C CA . GLU A 1 89 ? -21.295 -37.155 14.533 1.00 38.10 94 GLU A CA 1
ATOM 682 C C . GLU A 1 89 ? -20.200 -37.067 15.583 1.00 37.88 94 GLU A C 1
ATOM 683 O O . GLU A 1 89 ? -19.960 -35.988 16.130 1.00 36.79 94 GLU A O 1
ATOM 689 N N . ARG A 1 90 ? -19.548 -38.203 15.852 1.00 38.05 95 ARG A N 1
ATOM 690 C CA . ARG A 1 90 ? -18.454 -38.283 16.810 1.00 37.72 95 ARG A CA 1
ATOM 691 C C . ARG A 1 90 ? -17.135 -38.578 16.112 1.00 38.66 95 ARG A C 1
ATOM 692 O O . ARG A 1 90 ? -17.060 -39.440 15.238 1.00 39.41 95 ARG A O 1
ATOM 700 N N . LEU A 1 91 ? -16.092 -37.870 16.519 1.00 38.18 96 LEU A N 1
ATOM 701 C CA . LEU A 1 91 ? -14.747 -38.150 16.059 1.00 39.18 96 LEU A CA 1
ATOM 702 C C . LEU A 1 91 ? -14.148 -39.269 16.905 1.00 39.83 96 LEU A C 1
ATOM 703 O O . LEU A 1 91 ? -14.715 -39.670 17.928 1.00 38.97 96 LEU A O 1
ATOM 708 N N . ASP A 1 92 ? -12.999 -39.771 16.469 1.00 40.70 97 ASP A N 1
ATOM 709 C CA . ASP A 1 92 ? -12.364 -40.890 17.112 1.00 41.67 97 ASP A CA 1
ATOM 710 C C . ASP A 1 92 ? -12.078 -40.602 18.581 1.00 40.80 97 ASP A C 1
ATOM 711 O O . ASP A 1 92 ? -12.201 -41.487 19.429 1.00 41.06 97 ASP A O 1
ATOM 716 N N . ASP A 1 93 ? -11.715 -39.362 18.884 1.00 39.81 98 ASP A N 1
ATOM 717 C CA . ASP A 1 93 ? -11.336 -39.005 20.250 1.00 39.39 98 ASP A CA 1
ATOM 718 C C . ASP A 1 93 ? -12.513 -38.626 21.133 1.00 37.07 98 ASP A C 1
ATOM 719 O O . ASP A 1 93 ? -12.320 -38.196 22.250 1.00 35.60 98 ASP A O 1
ATOM 724 N N . GLY A 1 94 ? -13.724 -38.789 20.621 1.00 36.90 99 GLY A N 1
ATOM 725 C CA . GLY A 1 94 ? -14.921 -38.486 21.380 1.00 36.25 99 GLY A CA 1
ATOM 726 C C . GLY A 1 94 ? -15.483 -37.103 21.146 1.00 35.02 99 GLY A C 1
ATOM 727 O O . GLY A 1 94 ? -16.599 -36.843 21.529 1.00 33.96 99 GLY A O 1
ATOM 728 N N . THR A 1 95 ? -14.723 -36.222 20.497 1.00 36.29 100 THR A N 1
ATOM 729 C CA . THR A 1 95 ? -15.238 -34.908 20.095 1.00 34.99 100 THR A CA 1
ATOM 730 C C . THR A 1 95 ? -16.507 -35.049 19.260 1.00 34.96 100 THR A C 1
ATOM 731 O O . THR A 1 95 ? -16.600 -35.929 18.404 1.00 35.93 100 THR A O 1
ATOM 735 N N . ILE A 1 96 ? -17.468 -34.160 19.506 1.00 32.86 101 ILE A N 1
ATOM 736 C CA . ILE A 1 96 ? -18.721 -34.147 18.779 1.00 32.60 101 ILE A CA 1
ATOM 737 C C . ILE A 1 96 ? -18.617 -33.065 17.711 1.00 32.56 101 ILE A C 1
ATOM 738 O O . ILE A 1 96 ? -18.089 -31.978 17.960 1.00 32.30 101 ILE A O 1
ATOM 743 N N . VAL A 1 97 ? -19.094 -33.380 16.517 1.00 33.64 102 VAL A N 1
ATOM 744 C CA . VAL A 1 97 ? -19.139 -32.413 15.428 1.00 33.80 102 VAL A CA 1
ATOM 745 C C . VAL A 1 97 ? -20.593 -32.143 15.102 1.00 32.77 102 VAL A C 1
ATOM 746 O O . VAL A 1 97 ? -21.351 -33.064 14.790 1.00 31.86 102 VAL A O 1
ATOM 750 N N . LEU A 1 98 ? -20.982 -30.870 15.213 1.00 31.96 103 LEU A N 1
ATOM 751 C CA . LEU A 1 98 ? -22.295 -30.437 14.834 1.00 31.10 103 LEU A CA 1
ATOM 752 C C . LEU A 1 98 ? -22.192 -29.768 13.489 1.00 32.11 103 LEU A C 1
ATOM 753 O O . LEU A 1 98 ? -21.266 -28.979 13.240 1.00 31.83 103 LEU A O 1
ATOM 758 N N . THR A 1 99 ? -23.145 -30.094 12.621 1.00 33.01 104 THR A N 1
ATOM 759 C CA . THR A 1 99 ? -23.190 -29.517 11.298 1.00 34.15 104 THR A CA 1
ATOM 760 C C . THR A 1 99 ? -24.441 -28.685 11.121 1.00 34.35 104 THR A C 1
ATOM 761 O O . THR A 1 99 ? -25.578 -29.159 11.338 1.00 32.75 104 THR A O 1
ATOM 765 N N . GLY A 1 100 ? -24.215 -27.429 10.749 1.00 36.18 105 GLY A N 1
ATOM 766 C CA . GLY A 1 100 ? -25.295 -26.547 10.350 1.00 38.80 105 GLY A CA 1
ATOM 767 C C . GLY A 1 100 ? -25.762 -26.969 8.983 1.00 42.26 105 GLY A C 1
ATOM 768 O O . GLY A 1 100 ? -24.977 -27.501 8.192 1.00 44.38 105 GLY A O 1
ATOM 769 N N . SER A 1 101 ? -27.034 -26.717 8.685 1.00 46.06 106 SER A N 1
ATOM 770 C CA . SER A 1 101 ? -27.615 -27.147 7.418 1.00 48.85 106 SER A CA 1
ATOM 771 C C . SER A 1 101 ? -26.961 -26.490 6.192 1.00 51.26 106 SER A C 1
ATOM 772 O O . SER A 1 101 ? -27.330 -26.806 5.069 1.00 52.47 106 SER A O 1
ATOM 775 N N . GLU A 1 102 ? -25.997 -25.593 6.410 1.00 53.11 107 GLU A N 1
ATOM 776 C CA . GLU A 1 102 ? -25.223 -25.004 5.325 1.00 54.82 107 GLU A CA 1
ATOM 777 C C . GLU A 1 102 ? -23.757 -25.457 5.340 1.00 54.08 107 GLU A C 1
ATOM 778 O O . GLU A 1 102 ? -22.868 -24.781 4.813 1.00 54.07 107 GLU A O 1
ATOM 784 N N . GLY A 1 103 ? -23.521 -26.626 5.928 1.00 52.52 108 GLY A N 1
ATOM 785 C CA . GLY A 1 103 ? -22.207 -27.243 5.932 1.00 50.03 108 GLY A CA 1
ATOM 786 C C . GLY A 1 103 ? -21.282 -26.737 7.014 1.00 48.39 108 GLY A C 1
ATOM 787 O O . GLY A 1 103 ? -20.148 -27.163 7.084 1.00 48.16 108 GLY A O 1
ATOM 788 N N . LYS A 1 104 ? -21.751 -25.840 7.874 1.00 47.06 109 LYS A N 1
ATOM 789 C CA . LYS A 1 104 ? -20.871 -25.251 8.886 1.00 46.46 109 LYS A CA 1
ATOM 790 C C . LYS A 1 104 ? -20.510 -26.292 9.966 1.00 45.17 109 LYS A C 1
ATOM 791 O O . LYS A 1 104 ? -21.398 -26.917 10.548 1.00 45.73 109 LYS A O 1
ATOM 797 N N . LYS A 1 105 ? -19.220 -26.462 10.246 1.00 44.24 110 LYS A N 1
ATOM 798 C CA . LYS A 1 105 ? -18.752 -27.417 11.269 1.00 42.54 110 LYS A CA 1
ATOM 799 C C . LYS A 1 105 ? -18.491 -26.771 12.620 1.00 38.72 110 LYS A C 1
ATOM 800 O O . LYS A 1 105 ? -17.666 -25.866 12.737 1.00 36.81 110 LYS A O 1
ATOM 806 N N . HIS A 1 106 ? -19.156 -27.271 13.654 1.00 35.57 111 HIS A N 1
ATOM 807 C CA . HIS A 1 106 ? -18.875 -26.811 15.006 1.00 34.07 111 HIS A CA 1
ATOM 808 C C . HIS A 1 106 ? -18.301 -27.935 15.894 1.00 34.42 111 HIS A C 1
ATOM 809 O O . HIS A 1 106 ? -18.887 -29.012 15.983 1.00 35.38 111 HIS A O 1
ATOM 816 N N . TYR A 1 107 ? -17.162 -27.688 16.544 1.00 33.77 112 TYR A N 1
ATOM 817 C CA . TYR A 1 107 ? -16.514 -28.720 17.389 1.00 34.02 112 TYR A CA 1
ATOM 818 C C . TYR A 1 107 ? -16.768 -28.523 18.874 1.00 32.04 112 TYR A C 1
ATOM 819 O O . TYR A 1 107 ? -16.566 -27.440 19.420 1.00 30.38 112 TYR A O 1
ATOM 828 N N . THR A 1 108 ? -17.175 -29.600 19.536 1.00 31.98 113 THR A N 1
ATOM 829 C CA . THR A 1 108 ? -17.544 -29.514 20.939 1.00 30.99 113 THR A CA 1
ATOM 830 C C . THR A 1 108 ? -17.314 -30.817 21.716 1.00 30.95 113 THR A C 1
ATOM 831 O O . THR A 1 108 ? -17.365 -31.909 21.154 1.00 31.56 113 THR A O 1
ATOM 835 N N . ARG A 1 109 ? -17.050 -30.682 23.010 1.00 29.59 114 ARG A N 1
ATOM 836 C CA . ARG A 1 109 ? -16.921 -31.831 23.897 1.00 29.77 114 ARG A CA 1
ATOM 837 C C . ARG A 1 109 ? -18.302 -32.279 24.387 1.00 28.78 114 ARG A C 1
ATOM 838 O O . ARG A 1 109 ? -18.524 -33.477 24.605 1.00 28.67 114 ARG A O 1
ATOM 846 N N . THR A 1 110 ? -19.217 -31.324 24.577 1.00 26.43 115 THR A N 1
ATOM 847 C CA . THR A 1 110 ? -20.582 -31.657 24.975 1.00 25.44 115 THR A CA 1
ATOM 848 C C . THR A 1 110 ? -21.617 -30.790 24.276 1.00 24.76 115 THR A C 1
ATOM 849 O O . THR A 1 110 ? -21.317 -29.696 23.787 1.00 24.15 115 THR A O 1
ATOM 853 N N . VAL A 1 111 ? -22.840 -31.302 24.238 1.00 24.66 116 VAL A N 1
ATOM 854 C CA . VAL A 1 111 ? -23.968 -30.578 23.679 1.00 24.31 116 VAL A CA 1
ATOM 855 C C . VAL A 1 111 ? -25.080 -30.467 24.716 1.00 23.71 116 VAL A C 1
ATOM 856 O O . VAL A 1 111 ? -25.384 -31.447 25.438 1.00 24.22 116 VAL A O 1
ATOM 860 N N . ILE A 1 112 ? -25.648 -29.264 24.809 1.00 22.80 117 ILE A N 1
ATOM 861 C CA . ILE A 1 112 ? -26.880 -29.047 25.545 1.00 21.57 117 ILE A CA 1
ATOM 862 C C . ILE A 1 112 ? -27.956 -28.621 24.570 1.00 21.48 117 ILE A C 1
ATOM 863 O O . ILE A 1 112 ? -27.863 -27.555 23.926 1.00 20.96 117 ILE A O 1
ATOM 868 N N . LEU A 1 113 ? -28.987 -29.453 24.476 1.00 21.57 118 LEU A N 1
ATOM 869 C CA . LEU A 1 113 ? -30.127 -29.182 23.611 1.00 21.89 118 LEU A CA 1
ATOM 870 C C . LEU A 1 113 ? -31.087 -28.254 24.350 1.00 21.53 118 LEU A C 1
ATOM 871 O O . LEU A 1 113 ? -31.752 -28.665 25.292 1.00 23.08 118 LEU A O 1
ATOM 876 N N . ALA A 1 114 ? -31.116 -27.001 23.940 1.00 21.03 119 ALA A N 1
ATOM 877 C CA . ALA A 1 114 ? -32.059 -26.003 24.471 1.00 20.99 119 ALA A CA 1
ATOM 878 C C . ALA A 1 114 ? -32.930 -25.479 23.316 1.00 21.65 119 ALA A C 1
ATOM 879 O O . ALA A 1 114 ? -33.168 -24.267 23.182 1.00 21.70 119 ALA A O 1
ATOM 881 N N . CYS A 1 115 ? -33.405 -26.435 22.519 1.00 22.94 120 CYS A N 1
ATOM 882 C CA . CYS A 1 115 ? -33.993 -26.210 21.206 1.00 23.64 120 CYS A CA 1
ATOM 883 C C . CYS A 1 115 ? -35.543 -26.205 21.194 1.00 23.42 120 CYS A C 1
ATOM 884 O O . CYS A 1 115 ? -36.173 -26.114 20.127 1.00 23.02 120 CYS A O 1
ATOM 887 N N . GLY A 1 116 ? -36.141 -26.211 22.385 1.00 23.09 121 GLY A N 1
ATOM 888 C CA . GLY A 1 116 ? -37.569 -26.301 22.539 1.00 23.23 121 GLY A CA 1
ATOM 889 C C . GLY A 1 116 ? -38.139 -27.482 21.786 1.00 24.56 121 GLY A C 1
ATOM 890 O O . GLY A 1 116 ? -37.557 -28.566 21.782 1.00 24.42 121 GLY A O 1
ATOM 891 N N . MET A 1 117 ? -39.266 -27.276 21.107 1.00 25.83 122 MET A N 1
ATOM 892 C CA . MET A 1 117 ? -39.876 -28.357 20.337 1.00 27.38 122 MET A CA 1
ATOM 893 C C . MET A 1 117 ? -39.469 -28.292 18.884 1.00 26.32 122 MET A C 1
ATOM 894 O O . MET A 1 117 ? -40.022 -28.992 18.026 1.00 27.16 122 MET A O 1
ATOM 899 N N . GLY A 1 118 ? -38.456 -27.485 18.609 1.00 24.99 123 GLY A N 1
ATOM 900 C CA . GLY A 1 118 ? -37.928 -27.365 17.262 1.00 24.57 123 GLY A CA 1
ATOM 901 C C . GLY A 1 118 ? -37.711 -25.919 16.870 1.00 22.66 123 GLY A C 1
ATOM 902 O O . GLY A 1 118 ? -38.023 -24.991 17.632 1.00 20.34 123 GLY A O 1
ATOM 903 N N . THR A 1 119 ? -37.148 -25.738 15.676 1.00 22.50 124 THR A N 1
ATOM 904 C CA . THR A 1 119 ? -36.973 -24.415 15.093 1.00 21.69 124 THR A CA 1
ATOM 905 C C . THR A 1 119 ? -38.328 -23.721 14.965 1.00 21.25 124 THR A C 1
ATOM 906 O O . THR A 1 119 ? -39.349 -24.350 14.682 1.00 20.82 124 THR A O 1
ATOM 910 N N . LEU A 1 120 ? -38.319 -22.423 15.225 1.00 21.57 125 LEU A N 1
ATOM 911 C CA . LEU A 1 120 ? -39.529 -21.645 15.280 1.00 22.33 125 LEU A CA 1
ATOM 912 C C . LEU A 1 120 ? -39.796 -21.087 13.902 1.00 24.10 125 LEU A C 1
ATOM 913 O O . LEU A 1 120 ? -39.338 -20.006 13.577 1.00 22.54 125 LEU A O 1
ATOM 918 N N . GLU A 1 121 ? -40.523 -21.864 13.097 1.00 26.83 126 GLU A N 1
ATOM 919 C CA . GLU A 1 121 ? -40.825 -21.481 11.727 1.00 27.56 126 GLU A CA 1
ATOM 920 C C . GLU A 1 121 ? -42.323 -21.326 11.512 1.00 27.16 126 GLU A C 1
ATOM 921 O O . GLU A 1 121 ? -43.132 -22.112 12.008 1.00 25.26 126 GLU A O 1
ATOM 927 N N . VAL A 1 122 ? -42.671 -20.281 10.768 1.00 27.14 127 VAL A N 1
ATOM 928 C CA . VAL A 1 122 ? -44.023 -20.082 10.275 1.00 27.57 127 VAL A CA 1
ATOM 929 C C . VAL A 1 122 ? -43.974 -20.423 8.791 1.00 27.90 127 VAL A C 1
ATOM 930 O O . VAL A 1 122 ? -43.116 -19.913 8.087 1.00 26.15 127 VAL A O 1
ATOM 934 N N . ASN A 1 123 ? -44.853 -21.311 8.337 1.00 29.66 128 ASN A N 1
ATOM 935 C CA . ASN A 1 123 ? -44.934 -21.664 6.915 1.00 32.26 128 ASN A CA 1
ATOM 936 C C . ASN A 1 123 ? -44.971 -20.407 6.025 1.00 31.56 128 ASN A C 1
ATOM 937 O O . ASN A 1 123 ? -45.771 -19.524 6.253 1.00 29.85 128 ASN A O 1
ATOM 942 N N . GLU A 1 124 ? -44.062 -20.314 5.064 1.00 32.43 129 GLU A N 1
ATOM 943 C CA . GLU A 1 124 ? -44.110 -19.291 4.025 1.00 33.75 129 GLU A CA 1
ATOM 944 C C . GLU A 1 124 ? -44.178 -17.8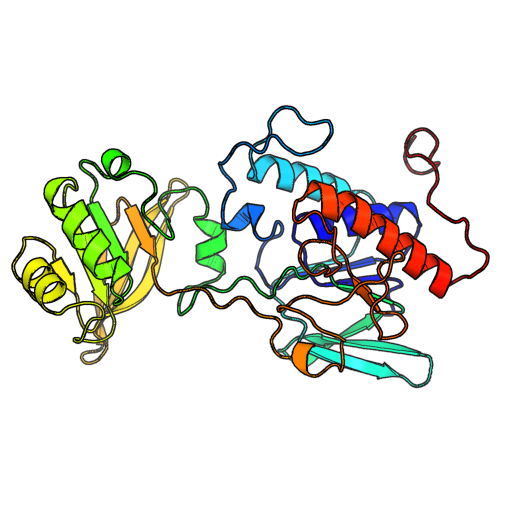86 4.601 1.00 32.28 129 GLU A C 1
ATOM 945 O O . GLU A 1 124 ? -45.031 -17.066 4.241 1.00 31.38 129 GLU A O 1
ATOM 951 N N . PHE A 1 125 ? -43.270 -17.641 5.530 1.00 29.48 130 PHE A N 1
ATOM 952 C CA . PHE A 1 125 ? -43.201 -16.386 6.200 1.00 28.99 130 PHE A CA 1
ATOM 953 C C . PHE A 1 125 ? -41.793 -16.265 6.733 1.00 30.03 130 PHE A C 1
ATOM 954 O O . PHE A 1 125 ? -41.267 -17.213 7.303 1.00 33.04 130 PHE A O 1
ATOM 962 N N . ASP A 1 126 ? -41.180 -15.111 6.538 1.00 30.02 131 ASP A N 1
ATOM 963 C CA . ASP A 1 126 ? -39.760 -14.932 6.838 1.00 31.19 131 ASP A CA 1
ATOM 964 C C . ASP A 1 126 ? -39.507 -14.789 8.336 1.00 28.72 131 ASP A C 1
ATOM 965 O O . ASP A 1 126 ? -40.063 -13.903 8.986 1.00 26.26 131 ASP A O 1
ATOM 970 N N . SER A 1 127 ? -38.623 -15.620 8.876 1.00 28.34 132 SER A N 1
ATOM 971 C CA . SER A 1 127 ? -38.096 -15.425 10.242 1.00 28.25 132 SER A CA 1
ATOM 972 C C . SER A 1 127 ? -37.708 -13.994 10.590 1.00 27.71 132 SER A C 1
ATOM 973 O O . SER A 1 127 ? -37.954 -13.533 11.711 1.00 29.14 132 SER A O 1
ATOM 976 N N . GLU A 1 128 ? -37.099 -13.282 9.649 1.00 28.13 133 GLU A N 1
ATOM 977 C CA . GLU A 1 128 ? -36.671 -11.894 9.899 1.00 28.39 133 GLU A CA 1
ATOM 978 C C . GLU A 1 128 ? -37.868 -11.013 10.184 1.00 26.75 133 GLU A C 1
ATOM 979 O O . GLU A 1 128 ? -37.821 -10.118 11.051 1.00 26.68 133 GLU A O 1
ATOM 985 N N . ASP A 1 129 ? -38.955 -11.281 9.461 1.00 25.79 134 ASP A N 1
ATOM 986 C CA . ASP A 1 129 ? -40.204 -10.546 9.665 1.00 24.94 134 ASP A CA 1
ATOM 987 C C . ASP A 1 129 ? -40.837 -10.906 10.984 1.00 22.53 134 ASP A C 1
ATOM 988 O O . ASP A 1 129 ? -41.287 -10.033 11.720 1.00 23.22 134 ASP A O 1
ATOM 993 N N . ALA A 1 130 ? -40.912 -12.197 11.259 1.00 22.50 135 ALA A N 1
ATOM 994 C CA . ALA A 1 130 ? -41.439 -12.669 12.527 1.00 22.54 135 ALA A CA 1
ATOM 995 C C . ALA A 1 130 ? -40.695 -11.968 13.673 1.00 23.68 135 ALA A C 1
ATOM 996 O O . ALA A 1 130 ? -41.332 -11.438 14.576 1.00 23.93 135 ALA A O 1
ATOM 998 N N . ALA A 1 131 ? -39.362 -11.906 13.583 1.00 24.37 136 ALA A N 1
ATOM 999 C CA . ALA A 1 131 ? -38.545 -11.285 14.631 1.00 26.01 136 ALA A CA 1
ATOM 1000 C C . ALA A 1 131 ? -38.722 -9.774 14.656 1.00 27.29 136 ALA A C 1
ATOM 1001 O O . ALA A 1 131 ? -38.896 -9.200 15.731 1.00 25.24 136 ALA A O 1
ATOM 1003 N N . ARG A 1 132 ? -38.701 -9.130 13.482 1.00 28.99 137 ARG A N 1
ATOM 1004 C CA . ARG A 1 132 ? -38.780 -7.674 13.438 1.00 29.44 137 ARG A CA 1
ATOM 1005 C C . ARG A 1 132 ? -40.127 -7.132 13.945 1.00 29.78 137 ARG A C 1
ATOM 1006 O O . ARG A 1 132 ? -40.155 -6.189 14.719 1.00 28.86 137 ARG A O 1
ATOM 1014 N N . TYR A 1 133 ? -41.248 -7.715 13.525 1.00 28.37 138 TYR A N 1
ATOM 1015 C CA . TYR A 1 133 ? -42.560 -7.152 13.881 1.00 26.13 138 TYR A CA 1
ATOM 1016 C C . TYR A 1 133 ? -43.278 -7.804 15.062 1.00 24.81 138 TYR A C 1
ATOM 1017 O O . TYR A 1 133 ? -44.440 -7.456 15.372 1.00 25.31 138 TYR A O 1
ATOM 1026 N N . ALA A 1 134 ? -42.597 -8.685 15.778 1.00 25.21 139 ALA A N 1
ATOM 1027 C CA . ALA A 1 134 ? -43.199 -9.315 16.972 1.00 25.19 139 ALA A CA 1
ATOM 1028 C C . ALA A 1 134 ? -43.707 -8.289 18.005 1.00 25.48 139 ALA A C 1
ATOM 1029 O O . ALA A 1 134 ? -43.036 -7.351 18.301 1.00 25.32 139 ALA A O 1
ATOM 1031 N N . GLY A 1 135 ? -44.907 -8.468 18.532 1.00 26.95 140 GLY A N 1
ATOM 1032 C CA . GLY A 1 135 ? -45.477 -7.509 19.488 1.00 27.89 140 GLY A CA 1
ATOM 1033 C C . GLY A 1 135 ? -46.036 -6.216 18.901 1.00 29.07 140 GLY A C 1
ATOM 1034 O O . GLY A 1 135 ? -46.597 -5.397 19.629 1.00 31.43 140 GLY A O 1
ATOM 1035 N N . LYS A 1 136 ? -45.900 -6.009 17.595 1.00 30.12 141 LYS A N 1
ATOM 1036 C CA . LYS A 1 136 ? -46.422 -4.791 16.941 1.00 28.72 141 LYS A CA 1
ATOM 1037 C C . LYS A 1 136 ? -47.744 -5.155 16.276 1.00 27.56 141 LYS A C 1
ATOM 1038 O O . LYS A 1 136 ? -48.601 -5.748 16.926 1.00 28.63 141 LYS A O 1
ATOM 1044 N N . ASN A 1 137 ? -47.955 -4.819 15.014 1.00 25.13 142 ASN A N 1
ATOM 1045 C CA . ASN A 1 137 ? -49.279 -5.036 14.422 1.00 23.98 142 ASN A CA 1
ATOM 1046 C C . ASN A 1 137 ? -49.222 -6.302 13.529 1.00 24.38 142 ASN A C 1
ATOM 1047 O O . ASN A 1 137 ? -49.907 -6.388 12.488 1.00 24.04 142 ASN A O 1
ATOM 1052 N N . LEU A 1 138 ? -48.370 -7.252 13.951 1.00 23.41 143 LEU A N 1
ATOM 1053 C CA . LEU A 1 138 ? -48.306 -8.626 13.418 1.00 22.72 143 LEU A CA 1
ATOM 1054 C C . LEU A 1 138 ? -48.961 -9.589 14.405 1.00 24.24 143 LEU A C 1
ATOM 1055 O O . LEU A 1 138 ? -48.614 -9.590 15.579 1.00 25.00 143 LEU A O 1
ATOM 1060 N N . HIS A 1 139 ? -49.914 -10.387 13.936 1.00 25.38 144 HIS A N 1
ATOM 1061 C CA . HIS A 1 139 ? -50.644 -11.338 14.781 1.00 26.65 144 HIS A CA 1
ATOM 1062 C C . HIS A 1 139 ? -50.667 -12.687 14.095 1.00 25.84 144 HIS A C 1
ATOM 1063 O O . HIS A 1 139 ? -50.554 -12.770 12.860 1.00 23.68 144 HIS A O 1
ATOM 1070 N N . TYR A 1 140 ? -50.785 -13.737 14.902 1.00 25.52 145 TYR A N 1
ATOM 1071 C CA . TYR A 1 140 ? -50.959 -15.122 14.398 1.00 27.13 145 TYR A CA 1
ATOM 1072 C C . TYR A 1 140 ? -52.379 -15.615 14.700 1.00 29.90 145 TYR A C 1
ATOM 1073 O O . TYR A 1 140 ? -52.717 -16.775 14.475 1.00 29.72 145 TYR A O 1
ATOM 1082 N N . GLY A 1 141 ? -53.208 -14.710 15.195 1.00 32.54 146 GLY A N 1
ATOM 1083 C CA . GLY A 1 141 ? -54.612 -15.004 15.406 1.00 36.24 146 GLY A CA 1
ATOM 1084 C C . GLY A 1 141 ? -55.341 -13.812 15.987 1.00 38.35 146 GLY A C 1
ATOM 1085 O O . GLY A 1 141 ? -54.767 -12.740 16.191 1.00 35.39 146 GLY A O 1
ATOM 1086 N N . VAL A 1 142 ? -56.619 -14.022 16.251 1.00 44.83 147 VAL A N 1
ATOM 1087 C CA . VAL A 1 142 ? -57.506 -12.989 16.749 1.00 48.74 147 VAL A CA 1
ATOM 1088 C C . VAL A 1 142 ? -57.724 -13.219 18.245 1.00 51.62 147 VAL A C 1
ATOM 1089 O O . VAL A 1 142 ? -58.411 -14.151 18.628 1.00 49.97 147 VAL A O 1
ATOM 1093 N N . GLU A 1 143 ? -57.130 -12.374 19.081 1.00 56.60 148 GLU A N 1
ATOM 1094 C CA . GLU A 1 143 ? -57.319 -12.481 20.519 1.00 65.06 148 GLU A CA 1
ATOM 1095 C C . GLU A 1 143 ? -58.708 -11.946 20.879 1.00 69.90 148 GLU A C 1
ATOM 1096 O O . GLU A 1 143 ? -59.578 -12.705 21.327 1.00 67.52 148 GLU A O 1
ATOM 1102 N N . LYS A 1 144 ? -58.917 -10.647 20.655 1.00 72.09 149 LYS A N 1
ATOM 1103 C CA . LYS A 1 144 ? -60.230 -10.028 20.835 1.00 73.56 149 LYS A CA 1
ATOM 1104 C C . LYS A 1 144 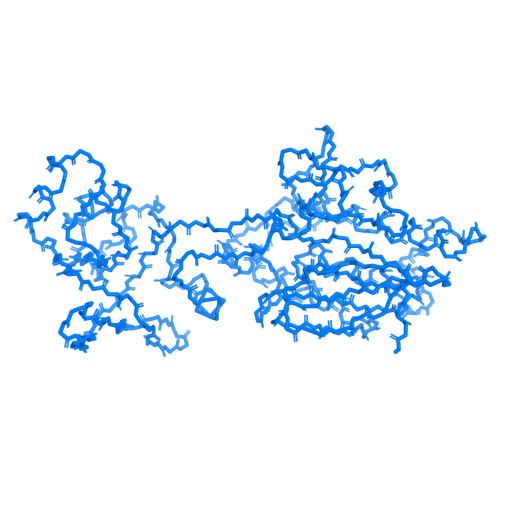? -60.599 -9.137 19.640 1.00 72.93 149 LYS A C 1
ATOM 1105 O O . LYS A 1 144 ? -59.820 -8.275 19.207 1.00 69.70 149 LYS A O 1
ATOM 1111 N N . LEU A 1 145 ? -61.809 -9.345 19.129 1.00 70.28 150 LEU A N 1
ATOM 1112 C CA . LEU A 1 145 ? -62.253 -8.698 17.906 1.00 69.30 150 LEU A CA 1
ATOM 1113 C C . LEU A 1 145 ? -62.333 -7.173 18.006 1.00 69.27 150 LEU A C 1
ATOM 1114 O O . LEU A 1 145 ? -62.336 -6.484 16.981 1.00 67.81 150 LEU A O 1
ATOM 1119 N N . ASP A 1 146 ? -62.365 -6.651 19.229 1.00 68.82 151 ASP A N 1
ATOM 1120 C CA . ASP A 1 146 ? -62.619 -5.229 19.445 1.00 68.39 151 ASP A CA 1
ATOM 1121 C C . ASP A 1 146 ? -61.386 -4.380 19.177 1.00 63.67 151 ASP A C 1
ATOM 1122 O O . ASP A 1 146 ? -61.509 -3.228 18.763 1.00 62.92 151 ASP A O 1
ATOM 1127 N N . ALA A 1 147 ? -60.205 -4.940 19.419 1.00 58.07 152 ALA A N 1
ATOM 1128 C CA . ALA A 1 147 ? -58.959 -4.255 19.075 1.00 55.66 152 ALA A CA 1
ATOM 1129 C C . ALA A 1 147 ? -58.854 -3.930 17.566 1.00 54.06 152 ALA A C 1
ATOM 1130 O O . ALA A 1 147 ? -58.131 -3.009 17.179 1.00 54.35 152 ALA A O 1
ATOM 1132 N N . PHE A 1 148 ? -59.576 -4.679 16.724 1.00 51.33 153 PHE A N 1
ATOM 1133 C CA . PHE A 1 148 ? -59.497 -4.527 15.261 1.00 49.35 153 PHE A CA 1
ATOM 1134 C C . PHE A 1 148 ? -60.522 -3.537 14.704 1.00 48.78 153 PHE A C 1
ATOM 1135 O O . PHE A 1 148 ? -60.520 -3.246 13.506 1.00 44.45 153 PHE A O 1
ATOM 1143 N N . LYS A 1 149 ? -61.384 -3.027 15.587 1.00 48.64 154 LYS A N 1
ATOM 1144 C CA . LYS A 1 149 ? -62.391 -2.018 15.255 1.00 48.95 154 LYS A CA 1
ATOM 1145 C C . LYS A 1 149 ? -61.768 -0.832 14.501 1.00 43.86 154 LYS A C 1
ATOM 1146 O O . LYS A 1 149 ? -60.775 -0.254 14.941 1.00 39.07 154 LYS A O 1
ATOM 1152 N N . GLY A 1 150 ? -62.344 -0.496 13.356 1.00 41.36 155 GLY A N 1
ATOM 1153 C CA . GLY A 1 150 ? -61.837 0.600 12.531 1.00 42.49 155 GLY A CA 1
ATOM 1154 C C . GLY A 1 150 ? -60.491 0.373 11.828 1.00 40.51 155 GLY A C 1
ATOM 1155 O O . GLY A 1 150 ? -60.005 1.249 11.141 1.00 41.41 155 GLY A O 1
ATOM 1156 N N . LYS A 1 151 ? -59.869 -0.784 11.973 1.00 38.29 156 LYS A N 1
ATOM 1157 C CA . LYS A 1 151 ? -58.545 -0.941 11.378 1.00 38.86 156 LYS A CA 1
ATOM 1158 C C . LYS A 1 151 ? -58.595 -1.625 10.015 1.00 36.09 156 LYS A C 1
ATOM 1159 O O . LYS A 1 151 ? -59.513 -2.387 9.716 1.00 35.47 156 LYS A O 1
ATOM 1165 N N . ARG A 1 152 ? -57.631 -1.290 9.169 1.00 34.07 157 ARG A N 1
ATOM 1166 C CA . ARG A 1 152 ? -57.467 -1.973 7.880 1.00 32.60 157 ARG A CA 1
ATOM 1167 C C . ARG A 1 152 ? -56.654 -3.235 8.070 1.00 28.61 157 ARG A C 1
ATOM 1168 O O . ARG A 1 152 ? -55.467 -3.188 8.342 1.00 27.25 157 ARG A O 1
ATOM 1176 N N . VAL A 1 153 ? -57.332 -4.362 7.915 1.00 27.73 158 VAL A N 1
ATOM 1177 C CA . VAL A 1 153 ? -56.800 -5.667 8.302 1.00 26.65 158 VAL A CA 1
ATOM 1178 C C . VAL A 1 153 ? -56.533 -6.496 7.088 1.00 24.57 158 VAL A C 1
ATOM 1179 O O . VAL A 1 153 ? -57.389 -6.578 6.211 1.00 26.26 158 VAL A O 1
ATOM 1183 N N . VAL A 1 154 ? -55.368 -7.132 7.069 1.00 22.30 159 VAL A N 1
ATOM 1184 C CA . VAL A 1 154 ? -55.055 -8.139 6.080 1.00 21.58 159 VAL A CA 1
ATOM 1185 C C . VAL A 1 154 ? -54.868 -9.450 6.823 1.00 21.38 159 VAL A C 1
ATOM 1186 O O . VAL A 1 154 ? -54.174 -9.499 7.843 1.00 21.00 159 VAL A O 1
ATOM 1190 N N . ILE A 1 155 ? -55.462 -10.502 6.279 1.00 21.79 160 ILE A N 1
ATOM 1191 C CA . ILE A 1 155 ? -55.292 -11.857 6.775 1.00 22.92 160 ILE A CA 1
ATOM 1192 C C . ILE A 1 155 ? -54.661 -12.649 5.640 1.00 22.60 160 ILE A C 1
ATOM 1193 O O . ILE A 1 155 ? -55.185 -12.659 4.537 1.00 22.55 160 ILE A O 1
ATOM 1198 N N . SER A 1 156 ? -53.533 -13.297 5.904 1.00 22.97 161 SER A N 1
ATOM 1199 C CA . SER A 1 156 ? -52.871 -14.123 4.900 1.00 23.94 161 SER A CA 1
ATOM 1200 C C . SER A 1 156 ? -53.034 -15.559 5.342 1.00 25.12 161 SER A C 1
ATOM 1201 O O . SER A 1 156 ? -52.685 -15.912 6.470 1.00 24.43 161 SER A O 1
ATOM 1204 N N . GLY A 1 157 ? -53.634 -16.370 4.480 1.00 27.90 162 GLY A N 1
ATOM 1205 C CA . GLY A 1 157 ? -54.059 -17.724 4.849 1.00 30.30 162 GLY A CA 1
ATOM 1206 C C . GLY A 1 157 ? -55.316 -18.129 4.106 1.00 32.96 162 GLY A C 1
ATOM 1207 O O . GLY A 1 157 ? -56.090 -17.281 3.693 1.00 33.67 162 GLY A O 1
ATOM 1208 N N . GLY A 1 158 ? -55.498 -19.435 3.914 1.00 35.88 163 GLY A N 1
ATOM 1209 C CA . GLY A 1 158 ? -56.628 -19.952 3.145 1.00 38.22 163 GLY A CA 1
ATOM 1210 C C . GLY A 1 158 ? -57.448 -21.010 3.864 1.00 40.32 163 GLY A C 1
ATOM 1211 O O . GLY A 1 158 ? -58.399 -21.561 3.288 1.00 41.88 163 GLY A O 1
ATOM 1212 N N . GLY A 1 159 ? -57.102 -21.284 5.116 1.00 39.26 164 GLY A N 1
ATOM 1213 C CA . GLY A 1 159 ? -57.795 -22.302 5.898 1.00 40.60 164 GLY A CA 1
ATOM 1214 C C . GLY A 1 159 ? -59.116 -21.802 6.452 1.00 41.59 164 GLY A C 1
ATOM 1215 O O . GLY A 1 159 ? -59.525 -20.655 6.199 1.00 40.39 164 GLY A O 1
ATOM 1216 N N . ASP A 1 160 ? -59.776 -22.670 7.216 1.00 43.59 165 ASP A N 1
ATOM 1217 C CA . ASP A 1 160 ? -61.072 -22.350 7.840 1.00 45.15 165 ASP A CA 1
ATOM 1218 C C . ASP A 1 160 ? -60.995 -21.225 8.857 1.00 40.37 165 ASP A C 1
ATOM 1219 O O . ASP A 1 160 ? -61.845 -20.346 8.881 1.00 39.76 165 ASP A O 1
ATOM 1224 N N . THR A 1 161 ? -59.970 -21.263 9.697 1.00 39.14 166 THR A N 1
ATOM 1225 C CA . THR A 1 161 ? -59.762 -20.218 10.704 1.00 38.52 166 THR A CA 1
ATOM 1226 C C . THR A 1 161 ? -59.552 -18.843 10.047 1.00 36.06 166 THR A C 1
ATOM 1227 O O . THR A 1 161 ? -59.985 -17.814 10.593 1.00 33.79 166 THR A O 1
ATOM 1231 N N . ALA A 1 162 ? -58.890 -18.844 8.883 1.00 35.07 167 ALA A N 1
ATOM 1232 C CA . ALA A 1 162 ? -58.671 -17.627 8.113 1.00 35.08 167 ALA A CA 1
ATOM 1233 C C . ALA A 1 162 ? -60.007 -17.095 7.601 1.00 36.20 167 ALA A C 1
ATOM 1234 O O . ALA A 1 162 ? -60.321 -15.923 7.788 1.00 34.91 167 ALA A O 1
ATOM 1236 N N . VAL A 1 163 ? -60.788 -17.966 6.960 1.00 38.94 168 VAL A N 1
ATOM 1237 C CA . VAL A 1 163 ? -62.100 -17.584 6.394 1.00 39.35 168 VAL A CA 1
ATOM 1238 C C . VAL A 1 163 ? -63.072 -17.139 7.495 1.00 39.41 168 VAL A C 1
ATOM 1239 O O . VAL A 1 163 ? -63.729 -16.109 7.379 1.00 38.77 168 VAL A O 1
ATOM 1243 N N . ASP A 1 164 ? -63.131 -17.897 8.580 1.00 40.91 169 ASP A N 1
ATOM 1244 C CA . ASP A 1 164 ? -63.956 -17.516 9.729 1.00 42.64 169 ASP A CA 1
ATOM 1245 C C . ASP A 1 164 ? -63.500 -16.189 10.347 1.00 42.62 169 ASP A C 1
ATOM 1246 O O . ASP A 1 164 ? -64.340 -15.351 10.701 1.00 41.35 169 ASP A O 1
ATOM 1251 N N . TRP A 1 165 ? -62.182 -15.986 10.467 1.00 41.25 170 TRP A N 1
ATOM 1252 C CA . TRP A 1 165 ? -61.675 -14.732 11.030 1.00 41.29 170 TRP A CA 1
ATOM 1253 C C . TRP A 1 165 ? -62.053 -13.539 10.182 1.00 39.68 170 TRP A C 1
ATOM 1254 O O . TRP A 1 165 ? -62.324 -12.460 10.712 1.00 39.38 170 TRP A O 1
ATOM 1265 N N . ALA A 1 166 ? -62.072 -13.737 8.873 1.00 37.51 171 ALA A N 1
ATOM 1266 C CA . ALA A 1 166 ? -62.491 -12.693 7.949 1.00 38.53 171 ALA A CA 1
ATOM 1267 C C . ALA A 1 166 ? -63.974 -12.337 8.152 1.00 41.16 171 ALA A C 1
ATOM 1268 O O . ALA A 1 166 ? -64.367 -11.155 8.087 1.00 39.98 171 ALA A O 1
ATOM 1270 N N . ASN A 1 167 ? -64.789 -13.365 8.387 1.00 42.47 172 ASN A N 1
ATOM 1271 C CA . ASN A 1 167 ? -66.251 -13.188 8.436 1.00 44.69 172 ASN A CA 1
ATOM 1272 C C . ASN A 1 167 ? -66.682 -12.468 9.696 1.00 44.79 172 ASN A C 1
ATOM 1273 O O . ASN A 1 167 ? -67.469 -11.545 9.624 1.00 44.42 172 ASN A O 1
ATOM 1278 N N . GLU A 1 168 ? -66.112 -12.840 10.832 1.00 47.03 173 GLU A N 1
ATOM 1279 C CA . GLU A 1 168 ? -66.364 -12.100 12.073 1.00 50.07 173 GLU A CA 1
ATOM 1280 C C . GLU A 1 168 ? -65.636 -10.754 12.162 1.00 48.18 173 GLU A C 1
ATOM 1281 O O . GLU A 1 168 ? -65.999 -9.907 12.980 1.00 49.07 173 GLU A O 1
ATOM 1287 N N . LEU A 1 169 ? -64.631 -10.529 11.323 1.00 43.97 174 LEU A N 1
ATOM 1288 C CA . LEU A 1 169 ? -63.978 -9.219 11.325 1.00 41.85 174 LEU A CA 1
ATOM 1289 C C . LEU A 1 169 ? -64.661 -8.215 10.426 1.00 38.76 174 LEU A C 1
ATOM 1290 O O . LEU A 1 169 ? -64.591 -7.019 10.693 1.00 37.40 174 LEU A O 1
ATOM 1295 N N . GLU A 1 170 ? -65.331 -8.696 9.378 1.00 39.56 175 GLU A N 1
ATOM 1296 C CA . GLU A 1 170 ? -65.962 -7.826 8.363 1.00 40.68 175 GLU A CA 1
ATOM 1297 C C . GLU A 1 170 ? -66.928 -6.762 8.921 1.00 42.83 175 GLU A C 1
ATOM 1298 O O . GLU A 1 170 ? -66.962 -5.642 8.404 1.00 42.31 175 GLU A O 1
ATOM 1304 N N . PRO A 1 171 ? -67.730 -7.105 9.956 1.00 44.24 176 PRO A N 1
ATOM 1305 C CA . PRO A 1 171 ? -68.629 -6.089 10.551 1.00 46.86 176 PRO A CA 1
ATOM 1306 C C . PRO A 1 171 ? -67.909 -5.020 11.388 1.00 46.77 176 PRO A C 1
ATOM 1307 O O . PRO A 1 171 ? -68.458 -3.957 11.613 1.00 47.73 176 PRO A O 1
ATOM 1311 N N . ILE A 1 172 ? -66.691 -5.310 11.824 1.00 46.34 177 ILE A N 1
ATOM 1312 C CA . ILE A 1 172 ? -65.997 -4.536 12.849 1.00 45.82 177 ILE A CA 1
ATOM 1313 C C . ILE A 1 172 ? -64.853 -3.695 12.273 1.00 44.61 177 ILE A C 1
ATOM 1314 O O . ILE A 1 172 ? -64.658 -2.550 12.682 1.00 44.24 177 ILE A O 1
ATOM 1319 N N . ALA A 1 173 ? -64.092 -4.275 11.341 1.00 40.69 178 ALA A N 1
ATOM 1320 C CA . ALA A 1 173 ? -62.922 -3.615 10.763 1.00 37.94 178 ALA A CA 1
ATOM 1321 C C . ALA A 1 173 ? -63.316 -2.531 9.754 1.00 36.96 178 ALA A C 1
ATOM 1322 O O . ALA A 1 173 ? -64.365 -2.627 9.107 1.00 37.82 178 ALA A O 1
ATOM 1324 N N . ALA A 1 174 ? -62.466 -1.513 9.611 1.00 34.58 179 ALA A N 1
ATOM 1325 C CA . ALA A 1 174 ? -62.588 -0.556 8.496 1.00 34.81 179 ALA A CA 1
ATOM 1326 C C . ALA A 1 174 ? -62.595 -1.302 7.155 1.00 34.24 179 ALA A C 1
ATOM 1327 O O . ALA A 1 174 ? -63.359 -0.963 6.259 1.00 34.35 179 ALA A O 1
ATOM 1329 N N . SER A 1 175 ? -61.718 -2.303 7.016 1.00 32.52 180 SER A N 1
ATOM 1330 C CA . SER A 1 175 ? -61.754 -3.206 5.862 1.00 30.59 180 SER A CA 1
ATOM 1331 C C . SER A 1 175 ? -61.011 -4.486 6.156 1.00 29.56 180 SER A C 1
ATOM 1332 O O . SER A 1 175 ? -60.082 -4.508 6.968 1.00 26.92 180 SER A O 1
ATOM 1335 N N . VAL A 1 176 ? -61.405 -5.535 5.441 1.00 29.43 181 VAL A N 1
ATOM 1336 C CA . VAL A 1 176 ? -60.784 -6.834 5.572 1.00 29.49 181 VAL A CA 1
ATOM 1337 C C . VAL A 1 176 ? -60.365 -7.330 4.201 1.00 28.05 181 VAL A C 1
ATOM 1338 O O . VAL A 1 176 ? -61.152 -7.323 3.251 1.00 29.35 181 VAL A O 1
ATOM 1342 N N . THR A 1 177 ? -59.101 -7.732 4.106 1.00 25.44 182 THR A N 1
ATOM 1343 C CA . THR A 1 177 ? -58.564 -8.260 2.882 1.00 24.52 182 THR A CA 1
ATOM 1344 C C . THR A 1 177 ? -57.981 -9.636 3.190 1.00 24.64 182 THR A C 1
ATOM 1345 O O . THR A 1 177 ? -57.300 -9.819 4.198 1.00 24.34 182 THR A O 1
ATOM 1349 N N . VAL A 1 178 ? -58.267 -10.610 2.338 1.00 25.50 183 VAL A N 1
ATOM 1350 C CA . VAL A 1 178 ? -57.751 -11.947 2.546 1.00 26.39 183 VAL A CA 1
ATOM 1351 C C . VAL A 1 178 ? -56.863 -12.313 1.375 1.00 26.72 183 VAL A C 1
ATOM 1352 O O . VAL A 1 178 ? -57.266 -12.256 0.210 1.00 27.54 183 VAL A O 1
ATOM 1356 N N . VAL A 1 179 ? -55.633 -12.658 1.692 1.00 26.67 184 VAL A N 1
ATOM 1357 C CA . VAL A 1 179 ? -54.656 -12.961 0.681 1.00 27.62 184 VAL A CA 1
ATOM 1358 C C . VAL A 1 179 ? -54.397 -14.453 0.765 1.00 29.69 184 VAL A C 1
ATOM 1359 O O . VAL A 1 179 ? -54.074 -14.969 1.831 1.00 29.07 184 VAL A O 1
ATOM 1363 N N . HIS A 1 180 ? -54.558 -15.138 -0.358 1.00 31.66 185 HIS A N 1
ATOM 1364 C CA . HIS A 1 180 ? -54.317 -16.561 -0.404 1.00 34.70 185 HIS A CA 1
ATOM 1365 C C . HIS A 1 180 ? -53.766 -16.953 -1.762 1.00 35.58 185 HIS A C 1
ATOM 1366 O O . HIS A 1 180 ? -54.164 -16.379 -2.769 1.00 33.70 185 HIS A O 1
ATOM 1373 N N . ARG A 1 181 ? -52.870 -17.941 -1.785 1.00 38.82 186 ARG A N 1
ATOM 1374 C CA . ARG A 1 181 ? -52.187 -18.329 -3.036 1.00 41.63 186 ARG A CA 1
ATOM 1375 C C . ARG A 1 181 ? -52.928 -19.329 -3.911 1.00 44.31 186 ARG A C 1
ATOM 1376 O O . ARG A 1 181 ? -52.444 -19.675 -4.987 1.00 44.16 186 ARG A O 1
ATOM 1384 N N . ARG A 1 182 ? -54.088 -19.793 -3.459 1.00 46.72 187 ARG A N 1
ATOM 1385 C CA . ARG A 1 182 ? -54.928 -20.654 -4.274 1.00 50.60 187 ARG A CA 1
ATOM 1386 C C . ARG A 1 182 ? -56.318 -20.064 -4.279 1.00 51.65 187 ARG A C 1
ATOM 1387 O O . ARG A 1 182 ? -56.714 -19.382 -3.328 1.00 49.00 187 ARG A O 1
ATOM 1395 N N . GLU A 1 183 ? -57.046 -20.321 -5.361 1.00 54.52 188 GLU A N 1
ATOM 1396 C CA . GLU A 1 183 ? -58.419 -19.837 -5.515 1.00 57.11 188 GLU A CA 1
ATOM 1397 C C . GLU A 1 183 ? -59.407 -20.629 -4.637 1.00 58.37 188 GLU A C 1
ATOM 1398 O O . GLU A 1 183 ? -60.530 -20.192 -4.407 1.00 62.62 188 GLU A O 1
ATOM 1404 N N . GLU A 1 184 ? -58.959 -21.769 -4.121 1.00 58.06 189 GLU A N 1
ATOM 1405 C CA . GLU A 1 184 ? -59.789 -22.664 -3.310 1.00 58.02 189 GLU A CA 1
ATOM 1406 C C . GLU A 1 184 ? -59.460 -22.465 -1.826 1.00 54.06 189 GLU A C 1
ATOM 1407 O O . GLU A 1 184 ? -58.304 -22.253 -1.464 1.00 51.76 189 GLU A O 1
ATOM 1413 N N . PHE A 1 185 ? -60.486 -22.508 -0.982 1.00 51.20 190 PHE A N 1
ATOM 1414 C CA . PHE A 1 185 ? -60.342 -22.262 0.450 1.00 50.96 190 PHE A CA 1
ATOM 1415 C C . PHE A 1 185 ? -60.710 -23.497 1.272 1.00 51.40 190 PHE A C 1
ATOM 1416 O O . PHE A 1 185 ? -61.312 -24.429 0.747 1.00 54.53 190 PHE A O 1
ATOM 1424 N N . GLY A 1 186 ? -60.341 -23.487 2.556 1.00 50.11 191 GLY A N 1
ATOM 1425 C CA . GLY A 1 186 ? -60.722 -24.540 3.508 1.00 51.83 191 GLY A CA 1
ATOM 1426 C C . GLY A 1 186 ? -61.990 -24.188 4.277 1.00 53.29 191 GLY A C 1
ATOM 1427 O O . GLY A 1 186 ? -62.547 -23.094 4.111 1.00 54.18 191 GLY A O 1
ATOM 1428 N N . GLY A 1 187 ? -62.450 -25.112 5.121 1.00 54.64 192 GLY A N 1
ATOM 1429 C CA . GLY A 1 187 ? -63.685 -24.917 5.900 1.00 57.05 192 GLY A CA 1
ATOM 1430 C C . GLY A 1 187 ? -64.934 -25.220 5.088 1.00 58.72 192 GLY A C 1
ATOM 1431 O O . GLY A 1 187 ? -64.840 -25.607 3.925 1.00 58.17 192 GLY A O 1
ATOM 1432 N N . MET A 1 188 ? -66.111 -25.053 5.684 1.00 61.92 193 MET A N 1
ATOM 1433 C CA . MET A 1 188 ? -67.354 -25.252 4.918 1.00 65.12 193 MET A CA 1
ATOM 1434 C C . MET A 1 188 ? -67.498 -24.157 3.867 1.00 61.80 193 MET A C 1
ATOM 1435 O O . MET A 1 188 ? -67.097 -23.009 4.078 1.00 56.44 193 MET A O 1
ATOM 1440 N N . GLU A 1 189 ? -68.053 -24.537 2.723 1.00 62.03 194 GLU A N 1
ATOM 1441 C CA . GLU A 1 189 ? -68.086 -23.670 1.552 1.00 62.10 194 GLU A CA 1
ATOM 1442 C C . GLU A 1 189 ? -69.008 -22.475 1.730 1.00 60.97 194 GLU A C 1
ATOM 1443 O O . GLU A 1 189 ? -68.804 -21.443 1.094 1.00 59.73 194 GLU A O 1
ATOM 1449 N N . SER A 1 190 ? -70.027 -22.627 2.576 1.00 60.21 195 SER A N 1
ATOM 1450 C CA . SER A 1 190 ? -70.934 -21.527 2.915 1.00 60.12 195 SER A CA 1
ATOM 1451 C C . SER A 1 190 ? -70.177 -20.331 3.505 1.00 58.39 195 SER A C 1
ATOM 1452 O O . SER A 1 190 ? -70.518 -19.173 3.250 1.00 58.23 195 SER A O 1
ATOM 1455 N N . SER A 1 191 ? -69.162 -20.628 4.309 1.00 56.77 196 SER A N 1
ATOM 1456 C CA . SER A 1 191 ? -68.312 -19.593 4.915 1.00 55.42 196 SER A CA 1
ATOM 1457 C C . SER A 1 191 ? -67.486 -18.856 3.862 1.00 53.23 196 SER A C 1
ATOM 1458 O O . SER A 1 191 ? -67.332 -17.640 3.926 1.00 50.95 196 SER A O 1
ATOM 1461 N N . VAL A 1 192 ? -66.976 -19.612 2.892 1.00 53.85 197 VAL A N 1
ATOM 1462 C CA . VAL A 1 192 ? -66.238 -19.049 1.764 1.00 53.60 197 VAL A CA 1
ATOM 1463 C C . VAL A 1 192 ? -67.139 -18.181 0.893 1.00 53.10 197 VAL A C 1
ATOM 1464 O O . VAL A 1 192 ? -66.788 -17.035 0.603 1.00 52.32 197 VAL A O 1
ATOM 1468 N N . THR A 1 193 ? -68.285 -18.731 0.470 1.00 53.45 198 THR A N 1
ATOM 1469 C CA . THR A 1 193 ? -69.229 -18.005 -0.392 1.00 52.54 198 THR A CA 1
ATOM 1470 C C . THR A 1 193 ? -69.633 -16.669 0.244 1.00 51.13 198 THR A C 1
ATOM 1471 O O . THR A 1 193 ? -69.677 -15.632 -0.430 1.00 49.83 198 THR A O 1
ATOM 1475 N N . LYS A 1 194 ? -69.947 -16.738 1.539 1.00 50.79 199 LYS A N 1
ATOM 1476 C CA . LYS A 1 194 ? -70.235 -15.585 2.413 1.00 51.60 199 LYS A CA 1
ATOM 1477 C C . LYS A 1 194 ? -69.112 -14.522 2.409 1.00 50.36 199 LYS A C 1
ATOM 1478 O O . LYS A 1 194 ? -69.353 -13.349 2.111 1.00 50.21 199 LYS A O 1
ATOM 1484 N N . MET A 1 195 ? -67.892 -14.941 2.737 1.00 47.76 200 MET A N 1
ATOM 1485 C CA . MET A 1 195 ? -66.729 -14.055 2.666 1.00 46.20 200 MET A CA 1
ATOM 1486 C C . MET A 1 195 ? -66.647 -13.426 1.277 1.00 46.67 200 MET A C 1
ATOM 1487 O O . MET A 1 195 ? -66.518 -12.210 1.137 1.00 43.86 200 MET A O 1
ATOM 1492 N N . LYS A 1 196 ? -66.764 -14.280 0.263 1.00 49.16 201 LYS A N 1
ATOM 1493 C CA . LYS A 1 196 ? -66.531 -13.903 -1.127 1.00 51.67 201 LYS A CA 1
ATOM 1494 C C . LYS A 1 196 ? -67.559 -12.879 -1.611 1.00 53.22 201 LYS A C 1
ATOM 1495 O O . LYS A 1 196 ? -67.254 -12.046 -2.469 1.00 52.41 201 LYS A O 1
ATOM 1501 N N . GLN A 1 197 ? -68.775 -12.951 -1.062 1.00 54.20 202 GLN A N 1
ATOM 1502 C CA . GLN A 1 197 ? -69.866 -12.049 -1.442 1.00 54.74 202 GLN A CA 1
ATOM 1503 C C . GLN A 1 197 ? -69.900 -10.803 -0.537 1.00 52.61 202 GLN A C 1
ATOM 1504 O O . GLN A 1 197 ? -70.413 -9.752 -0.946 1.00 53.58 202 GLN A O 1
ATOM 1510 N N . SER A 1 198 ? -69.342 -10.911 0.675 1.00 47.94 203 SER A N 1
ATOM 1511 C CA . SER A 1 198 ? -69.301 -9.772 1.593 1.00 45.09 203 SER A CA 1
ATOM 1512 C C . SER A 1 198 ? -68.296 -8.732 1.083 1.00 43.73 203 SER A C 1
ATOM 1513 O O . SER A 1 198 ? -67.623 -8.934 0.056 1.00 42.22 203 SER A O 1
ATOM 1516 N N . SER A 1 199 ? -68.199 -7.621 1.806 1.00 41.85 204 SER A N 1
ATOM 1517 C CA . SER A 1 199 ? -67.261 -6.566 1.471 1.00 39.67 204 SER A CA 1
ATOM 1518 C C . SER A 1 199 ? -65.807 -6.981 1.702 1.00 37.74 204 SER A C 1
ATOM 1519 O O . SER A 1 199 ? -64.924 -6.218 1.408 1.00 34.96 204 SER A O 1
ATOM 1522 N N . VAL A 1 200 ? -65.569 -8.170 2.252 1.00 36.77 205 VAL A N 1
ATOM 1523 C CA . VAL A 1 200 ? -64.220 -8.681 2.393 1.00 35.11 205 VAL A CA 1
ATOM 1524 C C . VAL A 1 200 ? -63.571 -8.651 1.013 1.00 34.50 205 VAL A C 1
ATOM 1525 O O . VAL A 1 200 ? -64.215 -8.963 0.030 1.00 34.96 205 VAL A O 1
ATOM 1529 N N . ARG A 1 201 ? -62.308 -8.248 0.944 1.00 32.01 206 ARG A N 1
ATOM 1530 C CA . ARG A 1 201 ? -61.633 -8.216 -0.323 1.00 31.17 206 ARG A CA 1
ATOM 1531 C C . ARG A 1 201 ? -60.806 -9.484 -0.421 1.00 30.87 206 ARG A C 1
ATOM 1532 O O . ARG A 1 201 ? -59.922 -9.733 0.420 1.00 30.69 206 ARG A O 1
ATOM 1540 N N . VAL A 1 202 ? -61.079 -10.276 -1.448 1.00 30.32 207 VAL A N 1
ATOM 1541 C CA . VAL A 1 202 ? -60.487 -11.583 -1.568 1.00 31.59 207 VAL A CA 1
ATOM 1542 C C . VAL A 1 202 ? -59.465 -11.596 -2.692 1.00 31.77 207 VAL A C 1
ATOM 1543 O O . VAL A 1 202 ? -59.810 -11.510 -3.863 1.00 33.05 207 VAL A O 1
ATOM 1547 N N . LEU A 1 203 ? -58.200 -11.700 -2.311 1.00 32.00 208 LEU A N 1
ATOM 1548 C CA . LEU A 1 203 ? -57.086 -11.582 -3.242 1.00 32.13 208 LEU A CA 1
ATOM 1549 C C . LEU A 1 203 ? -56.459 -12.962 -3.488 1.00 32.27 208 LEU A C 1
ATOM 1550 O O . LEU A 1 203 ? -55.599 -13.442 -2.720 1.00 31.23 208 LEU A O 1
ATOM 1555 N N . THR A 1 204 ? -56.918 -13.597 -4.561 1.00 33.08 209 THR A N 1
ATOM 1556 C CA . THR A 1 204 ? -56.426 -14.911 -4.977 1.00 33.96 209 THR A CA 1
ATOM 1557 C C . THR A 1 204 ? -56.239 -14.924 -6.486 1.00 33.84 209 THR A C 1
ATOM 1558 O O . THR A 1 204 ? -56.907 -14.168 -7.191 1.00 32.86 209 THR A O 1
ATOM 1562 N N . PRO A 1 205 ? -55.293 -15.729 -6.994 1.00 34.56 210 PRO A N 1
ATOM 1563 C CA . PRO A 1 205 ? -54.263 -16.410 -6.269 1.00 34.39 210 PRO A CA 1
ATOM 1564 C C . PRO A 1 205 ? -53.070 -15.469 -6.110 1.00 34.74 210 PRO A C 1
ATOM 1565 O O . PRO A 1 205 ? -52.425 -15.092 -7.119 1.00 35.82 210 PRO A O 1
ATOM 1569 N N . TYR A 1 206 ? -52.803 -15.068 -4.865 1.00 32.41 211 TYR A N 1
ATOM 1570 C CA . TYR A 1 206 ? -51.683 -14.193 -4.553 1.00 31.19 211 TYR A CA 1
ATOM 1571 C C . TYR A 1 206 ? -50.778 -14.780 -3.484 1.00 30.72 211 TYR A C 1
ATOM 1572 O O . TYR A 1 206 ? -51.240 -15.385 -2.512 1.00 29.04 211 TYR A O 1
ATOM 1581 N N . ARG A 1 207 ? -49.486 -14.523 -3.667 1.00 31.12 212 ARG A N 1
ATOM 1582 C CA . ARG A 1 207 ? -48.452 -14.920 -2.738 1.00 32.37 212 ARG A CA 1
ATOM 1583 C C . ARG A 1 207 ? -47.934 -13.693 -1.948 1.00 32.63 212 ARG A C 1
ATOM 1584 O O . ARG A 1 207 ? -47.623 -12.617 -2.521 1.00 30.15 212 ARG A O 1
ATOM 1592 N N . LEU A 1 208 ? -47.839 -13.860 -0.633 1.00 31.25 213 LEU A N 1
ATOM 1593 C CA . LEU A 1 208 ? -47.328 -12.830 0.211 1.00 32.37 213 LEU A CA 1
ATOM 1594 C C . LEU A 1 208 ? -45.836 -12.790 -0.023 1.00 32.92 213 LEU A C 1
ATOM 1595 O O . LEU A 1 208 ? -45.165 -13.798 0.135 1.00 35.01 213 LEU A O 1
ATOM 1600 N N . GLU A 1 209 ? -45.319 -11.640 -0.433 1.00 32.25 214 GLU A N 1
ATOM 1601 C CA . GLU A 1 209 ? -43.931 -11.562 -0.866 1.00 34.78 214 GLU A CA 1
ATOM 1602 C C . GLU A 1 209 ? -43.068 -10.802 0.120 1.00 32.13 214 GLU A C 1
ATOM 1603 O O . GLU A 1 209 ? -41.913 -11.131 0.320 1.00 30.30 214 GLU A O 1
ATOM 1609 N N . GLN A 1 210 ? -43.617 -9.763 0.730 1.00 30.96 215 GLN A N 1
ATOM 1610 C CA . GLN A 1 210 ? -42.791 -8.861 1.488 1.00 29.93 215 GLN A CA 1
ATOM 1611 C C . GLN A 1 210 ? -43.608 -7.943 2.362 1.00 27.30 215 GLN A C 1
ATOM 1612 O O . GLN A 1 210 ? -44.704 -7.515 1.991 1.00 26.56 215 GLN A O 1
ATOM 1618 N N . LEU A 1 211 ? -43.013 -7.599 3.486 1.00 24.41 216 LEU A N 1
ATOM 1619 C CA . LEU A 1 211 ? -43.585 -6.705 4.446 1.00 24.79 216 LEU A CA 1
ATOM 1620 C C . LEU A 1 211 ? -42.818 -5.363 4.413 1.00 24.93 216 LEU A C 1
ATOM 1621 O O . LEU A 1 211 ? -41.572 -5.328 4.449 1.00 23.60 216 LEU A O 1
ATOM 1626 N N . ASN A 1 212 ? -43.576 -4.270 4.348 1.00 22.92 217 ASN A N 1
ATOM 1627 C CA . ASN A 1 212 ? -43.019 -2.952 4.241 1.00 22.76 217 ASN A CA 1
ATOM 1628 C C . ASN A 1 212 ? -43.454 -2.229 5.480 1.00 24.94 217 ASN A C 1
ATOM 1629 O O . ASN A 1 212 ? -44.660 -2.150 5.788 1.00 23.09 217 ASN A O 1
ATOM 1634 N N . GLY A 1 213 ? -42.467 -1.699 6.201 1.00 27.17 218 GLY A N 1
ATOM 1635 C CA . GLY A 1 213 ? -42.744 -1.052 7.475 1.00 29.67 218 GLY A CA 1
ATOM 1636 C C . GLY A 1 213 ? -41.626 -0.162 7.975 1.00 31.66 218 GLY A C 1
ATOM 1637 O O . GLY A 1 213 ? -40.594 0.019 7.314 1.00 31.53 218 GLY A O 1
ATOM 1638 N N . ASP A 1 214 ? -41.864 0.395 9.157 1.00 33.70 219 ASP A N 1
ATOM 1639 C CA . ASP A 1 214 ? -40.918 1.258 9.835 1.00 36.60 219 ASP A CA 1
ATOM 1640 C C . ASP A 1 214 ? -40.824 0.790 11.292 1.00 39.55 219 ASP A C 1
ATOM 1641 O O . ASP A 1 214 ? -41.227 -0.347 11.607 1.00 36.86 219 ASP A O 1
ATOM 1646 N N . GLU A 1 215 ? -40.300 1.650 12.165 1.00 41.63 220 GLU A N 1
ATOM 1647 C CA . GLU A 1 215 ? -40.100 1.322 13.578 1.00 44.19 220 GLU A CA 1
ATOM 1648 C C . GLU A 1 215 ? -41.408 1.089 14.314 1.00 41.05 220 GLU A C 1
ATOM 1649 O O . GLU A 1 215 ? -41.473 0.274 15.234 1.00 41.26 220 GLU A O 1
ATOM 1655 N N . GLU A 1 216 ? -42.432 1.839 13.929 1.00 39.15 221 GLU A N 1
ATOM 1656 C CA . GLU A 1 216 ? -43.745 1.727 14.550 1.00 39.88 221 GLU A CA 1
ATOM 1657 C C . GLU A 1 216 ? -44.477 0.434 14.152 1.00 38.26 221 GLU A C 1
ATOM 1658 O O . GLU A 1 216 ? -45.219 -0.114 14.961 1.00 41.70 221 GLU A O 1
ATOM 1664 N N . GLY A 1 217 ? -44.273 -0.056 12.925 1.00 34.75 222 GLY A N 1
ATOM 1665 C CA . GLY A 1 217 ? -44.998 -1.252 12.451 1.00 31.95 222 GLY A CA 1
ATOM 1666 C C . GLY A 1 217 ? -45.054 -1.467 10.938 1.00 27.41 222 GLY A C 1
ATOM 1667 O O . GLY A 1 217 ? -44.413 -0.735 10.165 1.00 25.83 222 GLY A O 1
ATOM 1668 N N . ILE A 1 218 ? -45.799 -2.500 10.533 1.00 24.68 223 ILE A N 1
ATOM 1669 C CA . ILE A 1 218 ? -45.953 -2.873 9.100 1.00 23.34 223 ILE A CA 1
ATOM 1670 C C . ILE A 1 218 ? -46.917 -1.888 8.506 1.00 22.61 223 ILE A C 1
ATOM 1671 O O . ILE A 1 218 ? -47.963 -1.663 9.086 1.00 22.75 223 ILE A O 1
ATOM 1676 N N . LYS A 1 219 ? -46.611 -1.316 7.353 1.00 24.14 224 LYS A N 1
ATOM 1677 C CA . LYS A 1 219 ? -47.529 -0.348 6.703 1.00 24.90 224 LYS A CA 1
ATOM 1678 C C . LYS A 1 219 ? -48.205 -0.830 5.405 1.00 24.25 224 LYS A C 1
ATOM 1679 O O . LYS A 1 219 ? -49.278 -0.308 5.033 1.00 24.17 224 LYS A O 1
ATOM 1685 N N . SER A 1 220 ? -47.533 -1.736 4.688 1.00 22.85 225 SER A N 1
ATOM 1686 C CA . SER A 1 220 ? -48.135 -2.492 3.561 1.00 21.99 225 SER A CA 1
ATOM 1687 C C . SER A 1 220 ? -47.460 -3.842 3.428 1.00 20.89 225 SER A C 1
ATOM 1688 O O . SER A 1 220 ? -46.438 -4.091 4.051 1.00 21.02 225 SER A O 1
ATOM 1691 N N . VAL A 1 221 ? -48.066 -4.706 2.626 1.00 19.60 226 VAL A N 1
ATOM 1692 C CA . VAL A 1 221 ? -47.471 -5.945 2.204 1.00 18.69 226 VAL A CA 1
ATOM 1693 C C . VAL A 1 221 ? -47.489 -5.935 0.707 1.00 19.28 226 VAL A C 1
ATOM 1694 O O . VAL A 1 221 ? -48.451 -5.476 0.074 1.00 19.16 226 VAL A O 1
ATOM 1698 N N . THR A 1 222 ? -46.424 -6.464 0.137 1.00 19.60 227 THR A N 1
ATOM 1699 C CA . THR A 1 222 ? -46.339 -6.619 -1.288 1.00 21.12 227 THR A CA 1
ATOM 1700 C C . THR A 1 222 ? -46.711 -8.048 -1.556 1.00 21.68 227 THR A C 1
ATOM 1701 O O . THR A 1 222 ? -46.207 -8.957 -0.911 1.00 21.98 227 THR A O 1
ATOM 1705 N N . VAL A 1 223 ? -47.658 -8.225 -2.463 1.00 22.59 228 VAL A N 1
ATOM 1706 C CA . VAL A 1 223 ? -48.104 -9.541 -2.862 1.00 24.47 228 VAL A CA 1
ATOM 1707 C C . VAL A 1 223 ? -47.869 -9.670 -4.368 1.00 26.99 228 VAL A C 1
ATOM 1708 O O . VAL A 1 223 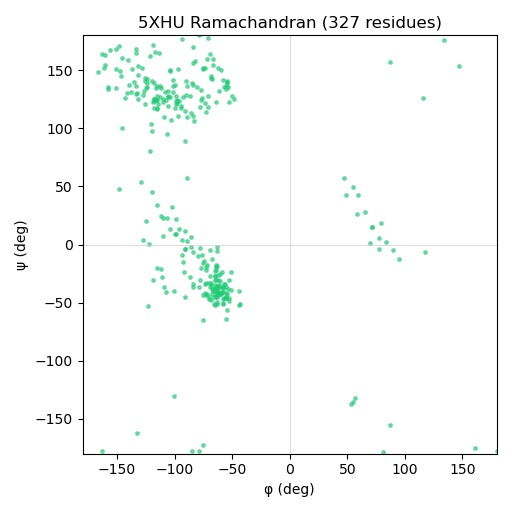? -47.718 -8.670 -5.062 1.00 28.05 228 VAL A O 1
ATOM 1712 N N . CYS A 1 224 ? -47.861 -10.895 -4.865 1.00 29.24 229 CYS A N 1
ATOM 1713 C CA . CYS A 1 224 ? -47.582 -11.152 -6.277 1.00 31.88 229 CYS A CA 1
ATOM 1714 C C . CYS A 1 224 ? -48.654 -12.150 -6.766 1.00 30.81 229 CYS A C 1
ATOM 1715 O O . CYS A 1 224 ? -48.923 -13.153 -6.089 1.00 28.01 229 CYS A O 1
ATOM 1718 N N . HIS A 1 225 ? -49.314 -11.829 -7.890 1.00 31.72 230 HIS A N 1
ATOM 1719 C CA . HIS A 1 225 ? -50.247 -12.759 -8.521 1.00 33.37 230 HIS A CA 1
ATOM 1720 C C . HIS A 1 225 ? -49.450 -13.983 -8.996 1.00 33.28 230 HIS A C 1
ATOM 1721 O O . HIS A 1 225 ? -48.526 -13.857 -9.798 1.00 34.23 230 HIS A O 1
ATOM 1728 N N . THR A 1 226 ? -49.839 -15.162 -8.528 1.00 33.81 231 THR A N 1
ATOM 1729 C CA . THR A 1 226 ? -49.097 -16.417 -8.776 1.00 35.27 231 THR A CA 1
ATOM 1730 C C . THR A 1 226 ? -49.005 -16.843 -10.267 1.00 36.32 231 THR A C 1
ATOM 1731 O O . THR A 1 226 ? -48.305 -17.801 -10.604 1.00 35.62 231 THR A O 1
ATOM 1735 N N . GLU A 1 227 ? -49.691 -16.109 -11.150 1.00 37.37 232 GLU A N 1
ATOM 1736 C CA . GLU A 1 227 ? -49.778 -16.454 -12.573 1.00 39.22 232 GLU A CA 1
ATOM 1737 C C . GLU A 1 227 ? -49.307 -15.364 -13.497 1.00 37.81 232 GLU A C 1
ATOM 1738 O O . GLU A 1 227 ? -48.475 -15.610 -14.358 1.00 40.05 232 GLU A O 1
ATOM 1744 N N . SER A 1 228 ? -49.847 -14.170 -13.337 1.00 35.84 233 SER A N 1
ATOM 1745 C CA . SER A 1 228 ? -49.422 -13.016 -14.115 1.00 35.30 233 SER A CA 1
ATOM 1746 C C . SER A 1 228 ? -48.105 -12.441 -13.617 1.00 35.30 233 SER A C 1
ATOM 1747 O O . SER A 1 228 ? -47.464 -11.689 -14.331 1.00 35.72 233 SER A O 1
ATOM 1750 N N . GLY A 1 229 ? -47.733 -12.735 -12.366 1.00 35.41 234 GLY A N 1
ATOM 1751 C CA . GLY A 1 229 ? -46.528 -12.176 -11.765 1.00 35.38 234 GLY A CA 1
ATOM 1752 C C . GLY A 1 229 ? -46.651 -10.683 -11.451 1.00 35.85 234 GLY A C 1
ATOM 1753 O O . GLY A 1 229 ? -45.644 -9.998 -11.201 1.00 33.45 234 GLY A O 1
ATOM 1754 N N . GLN A 1 230 ? -47.874 -10.165 -11.451 1.00 36.16 235 GLN A N 1
ATOM 1755 C CA . GLN A 1 230 ? -48.039 -8.754 -11.139 1.00 36.58 235 GLN A CA 1
ATOM 1756 C C . GLN A 1 230 ? -48.092 -8.516 -9.641 1.00 33.30 235 GLN A C 1
ATOM 1757 O O . GLN A 1 230 ? -48.717 -9.269 -8.888 1.00 32.00 235 GLN A O 1
ATOM 1763 N N . ARG A 1 231 ? -47.388 -7.458 -9.265 1.00 30.74 236 ARG A N 1
ATOM 1764 C CA . ARG A 1 231 ? -47.168 -7.045 -7.911 1.00 30.89 236 ARG A CA 1
ATOM 1765 C C . ARG A 1 231 ? -48.287 -6.093 -7.519 1.00 28.93 236 ARG A C 1
ATOM 1766 O O . ARG A 1 231 ? -48.731 -5.271 -8.330 1.00 27.46 236 ARG A O 1
ATOM 1774 N N . LYS A 1 232 ? -48.755 -6.229 -6.283 1.00 26.43 237 LYS A N 1
ATOM 1775 C CA . LYS A 1 232 ? -49.569 -5.214 -5.659 1.00 25.22 237 LYS A CA 1
ATOM 1776 C C . LYS A 1 232 ? -49.038 -4.932 -4.283 1.00 23.27 237 LYS A C 1
ATOM 1777 O O . LYS A 1 232 ? -48.513 -5.829 -3.616 1.00 22.03 237 LYS A O 1
ATOM 1783 N N . ASP A 1 233 ? -49.150 -3.672 -3.874 1.00 22.02 238 ASP A N 1
ATOM 1784 C CA . ASP A 1 233 ? -48.864 -3.287 -2.514 1.00 21.65 238 ASP A CA 1
ATOM 1785 C C . ASP A 1 233 ? -50.193 -3.028 -1.822 1.00 21.29 238 ASP A C 1
ATOM 1786 O O . ASP A 1 233 ? -50.963 -2.156 -2.240 1.00 21.64 238 ASP A O 1
ATOM 1791 N N . ILE A 1 234 ? -50.469 -3.796 -0.776 1.00 20.08 239 ILE A N 1
ATOM 1792 C CA . ILE A 1 234 ? -51.724 -3.676 -0.077 1.00 20.00 239 ILE A CA 1
ATOM 1793 C C . ILE A 1 234 ? -51.459 -2.967 1.246 1.00 19.24 239 ILE A C 1
ATOM 1794 O O . ILE A 1 234 ? -50.617 -3.413 2.003 1.00 18.30 239 ILE A O 1
ATOM 1799 N N . GLU A 1 235 ? -52.217 -1.907 1.507 1.00 19.42 240 GLU A N 1
ATOM 1800 C CA . GLU A 1 235 ? -52.201 -1.176 2.781 1.00 20.02 240 GLU A CA 1
ATOM 1801 C C . GLU A 1 235 ? -52.440 -2.060 4.027 1.00 20.19 240 GLU A C 1
ATOM 1802 O O . GLU A 1 235 ? -53.261 -2.974 3.974 1.00 20.75 240 GLU A O 1
ATOM 1808 N N . ILE A 1 236 ? -51.718 -1.795 5.126 1.00 20.27 241 ILE A N 1
ATOM 1809 C CA . ILE A 1 236 ? -51.845 -2.568 6.378 1.00 21.22 241 ILE A CA 1
ATOM 1810 C C . ILE A 1 236 ? -51.988 -1.659 7.608 1.00 22.31 241 ILE A C 1
ATOM 1811 O O . ILE A 1 236 ? -51.139 -0.798 7.802 1.00 21.65 241 ILE A O 1
ATOM 1816 N N . ASP A 1 237 ? -53.055 -1.853 8.409 1.00 22.73 242 ASP A N 1
ATOM 1817 C CA . ASP A 1 237 ? -53.057 -1.407 9.820 1.00 23.54 242 ASP A CA 1
ATOM 1818 C C . ASP A 1 237 ? -52.785 -2.587 10.751 1.00 23.42 242 ASP A C 1
ATOM 1819 O O . ASP A 1 237 ? -52.108 -2.433 11.774 1.00 23.46 242 ASP A O 1
ATOM 1824 N N . GLU A 1 238 ? -53.367 -3.745 10.425 1.00 22.54 243 GLU A N 1
ATOM 1825 C CA . GLU A 1 238 ? -53.061 -4.970 11.150 1.00 22.71 243 GLU A CA 1
ATOM 1826 C C . GLU A 1 238 ? -52.813 -6.103 10.157 1.00 20.80 243 GLU A C 1
ATOM 1827 O O . GLU A 1 238 ? -53.541 -6.242 9.197 1.00 20.71 243 GLU A O 1
ATOM 1833 N N . LEU A 1 239 ? -51.779 -6.896 10.400 1.00 19.47 244 LEU A N 1
ATOM 1834 C CA . LEU A 1 239 ? -51.527 -8.108 9.620 1.00 18.67 244 LEU A CA 1
ATOM 1835 C C . LEU A 1 239 ? -51.720 -9.347 10.482 1.00 18.93 244 LEU A C 1
ATOM 1836 O O . LEU A 1 239 ? -51.105 -9.458 11.549 1.00 18.01 244 LEU A O 1
ATOM 1841 N N . ILE A 1 240 ? -52.547 -10.273 10.004 1.00 19.84 245 ILE A N 1
ATOM 1842 C CA . ILE A 1 240 ? -52.769 -11.541 10.687 1.00 21.03 245 ILE A CA 1
ATOM 1843 C C . ILE A 1 240 ? -52.246 -12.630 9.786 1.00 21.68 245 ILE A C 1
ATOM 1844 O O . ILE A 1 240 ? -52.726 -12.805 8.661 1.00 21.74 245 ILE A O 1
ATOM 1849 N N . ILE A 1 241 ? -51.234 -13.343 10.263 1.00 22.54 246 ILE A N 1
ATOM 1850 C CA . ILE A 1 241 ? -50.653 -14.443 9.512 1.00 23.62 246 ILE A CA 1
ATOM 1851 C C . ILE A 1 241 ? -51.250 -15.734 10.031 1.00 26.04 246 ILE A C 1
ATOM 1852 O O . ILE A 1 241 ? -51.106 -16.033 11.210 1.00 26.19 246 ILE A O 1
ATOM 1857 N N . ASN A 1 242 ? -51.884 -16.508 9.144 1.00 28.93 247 ASN A N 1
ATOM 1858 C CA . ASN A 1 242 ? -52.518 -17.786 9.507 1.00 31.05 247 ASN A CA 1
ATOM 1859 C C . ASN A 1 242 ? -52.038 -18.886 8.555 1.00 31.81 247 ASN A C 1
ATOM 1860 O O . ASN A 1 242 ? -52.828 -19.547 7.908 1.00 35.25 247 ASN A O 1
ATOM 1865 N N . HIS A 1 243 ? -50.725 -19.039 8.437 1.00 31.43 248 HIS A N 1
ATOM 1866 C CA . HIS A 1 243 ? -50.124 -20.002 7.520 1.00 31.09 248 HIS A CA 1
ATOM 1867 C C . HIS A 1 243 ? -49.831 -21.318 8.220 1.00 32.04 248 HIS A C 1
ATOM 1868 O O . HIS A 1 243 ? -49.444 -22.281 7.570 1.00 33.03 248 HIS A O 1
ATOM 1875 N N . GLY A 1 244 ? -49.968 -21.349 9.538 1.00 32.37 249 GLY A N 1
ATOM 1876 C CA . GLY A 1 244 ? -49.598 -22.535 10.305 1.00 33.42 249 GLY A CA 1
ATOM 1877 C C . GLY A 1 244 ? -48.117 -22.516 10.682 1.00 34.04 249 GLY A C 1
ATOM 1878 O O . GLY A 1 244 ? -47.278 -21.866 10.037 1.00 34.53 249 GLY A O 1
ATOM 1879 N N . PHE A 1 245 ? -47.797 -23.252 11.729 1.00 33.44 250 PHE A N 1
ATOM 1880 C CA . PHE A 1 245 ? -46.440 -23.307 12.232 1.00 33.12 250 PHE A CA 1
ATOM 1881 C C . PHE A 1 245 ? -45.753 -24.585 11.853 1.00 32.64 250 PHE A C 1
ATOM 1882 O O . PHE A 1 245 ? -46.363 -25.622 11.715 1.00 34.75 250 PHE A O 1
ATOM 1890 N N . LYS A 1 246 ? -44.455 -24.491 11.700 1.00 32.69 251 LYS A N 1
ATOM 1891 C CA . LYS A 1 246 ? -43.640 -25.609 11.349 1.00 34.05 251 LYS A CA 1
ATOM 1892 C C . LYS A 1 246 ? -42.643 -25.719 12.490 1.00 31.10 251 LYS A C 1
ATOM 1893 O O . LYS A 1 246 ? -41.526 -25.236 12.399 1.00 29.60 251 LYS A O 1
ATOM 1899 N N . ILE A 1 247 ? -43.070 -26.319 13.590 1.00 31.17 252 ILE A N 1
ATOM 1900 C CA . ILE A 1 247 ? -42.202 -26.422 14.780 1.00 30.31 252 ILE A CA 1
ATOM 1901 C C . ILE A 1 247 ? -41.954 -27.870 15.126 1.00 29.78 252 ILE A C 1
ATOM 1902 O O . ILE A 1 247 ? -42.772 -28.509 15.766 1.00 30.09 252 ILE A O 1
ATOM 1907 N N . ASP A 1 248 ? -40.813 -28.387 14.691 1.00 30.46 253 ASP A N 1
ATOM 1908 C CA . ASP A 1 248 ? -40.496 -29.789 14.931 1.00 31.50 253 ASP A CA 1
ATOM 1909 C C . ASP A 1 248 ? -38.996 -30.006 14.901 1.00 31.40 253 ASP A C 1
ATOM 1910 O O . ASP A 1 248 ? -38.229 -29.138 14.488 1.00 31.60 253 ASP A O 1
ATOM 1915 N N . LEU A 1 249 ? -38.583 -31.175 15.353 1.00 33.42 254 LEU A N 1
ATOM 1916 C CA . LEU A 1 249 ? -37.169 -31.434 15.606 1.00 34.32 254 LEU A CA 1
ATOM 1917 C C . LEU A 1 249 ? -36.359 -31.751 14.339 1.00 36.92 254 LEU A C 1
ATOM 1918 O O . LEU A 1 249 ? -35.129 -31.810 14.385 1.00 36.49 254 LEU A O 1
ATOM 1923 N N . GLY A 1 250 ? -37.059 -31.954 13.217 1.00 38.35 255 GLY A N 1
ATOM 1924 C CA . GLY A 1 250 ? -36.418 -32.060 11.910 1.00 38.42 255 GLY A CA 1
ATOM 1925 C C . GLY A 1 250 ? -35.380 -33.156 11.851 1.00 37.99 255 GLY A C 1
ATOM 1926 O O . GLY A 1 250 ? -35.644 -34.267 12.284 1.00 39.49 255 GLY A O 1
ATOM 1927 N N . PRO A 1 251 ? -34.184 -32.846 11.327 1.00 38.39 256 PRO A N 1
ATOM 1928 C CA . PRO A 1 251 ? -33.161 -33.884 11.193 1.00 40.35 256 PRO A CA 1
ATOM 1929 C C . PRO A 1 251 ? -32.571 -34.443 12.490 1.00 41.23 256 PRO A C 1
ATOM 1930 O O . PRO A 1 251 ? -31.882 -35.486 12.433 1.00 39.73 256 PRO A O 1
ATOM 1934 N N . MET A 1 252 ? -32.822 -33.781 13.629 1.00 39.55 257 MET A N 1
ATOM 1935 C CA . MET A 1 252 ? -32.431 -34.332 14.936 1.00 40.69 257 MET A CA 1
ATOM 1936 C C . MET A 1 252 ? -33.203 -35.615 15.188 1.00 42.79 257 MET A C 1
ATOM 1937 O O . MET A 1 252 ? -32.843 -36.413 16.041 1.00 42.16 257 MET A O 1
ATOM 1942 N N . MET A 1 253 ? -34.280 -35.789 14.433 1.00 45.94 258 MET A N 1
ATOM 1943 C CA . MET A 1 253 ? -35.006 -37.040 14.397 1.00 50.84 258 MET A CA 1
ATOM 1944 C C . MET A 1 253 ? -34.108 -38.229 14.098 1.00 48.87 258 MET A C 1
ATOM 1945 O O . MET A 1 253 ? -34.389 -39.319 14.555 1.00 52.45 258 MET A O 1
ATOM 1950 N N . GLU A 1 254 ? -33.044 -38.006 13.332 1.00 46.24 259 GLU A N 1
ATOM 1951 C CA . GLU A 1 254 ? -32.193 -39.072 12.811 1.00 47.12 259 GLU A CA 1
ATOM 1952 C C . GLU A 1 254 ? -30.880 -39.171 13.558 1.00 44.61 259 GLU A C 1
ATOM 1953 O O . GLU A 1 254 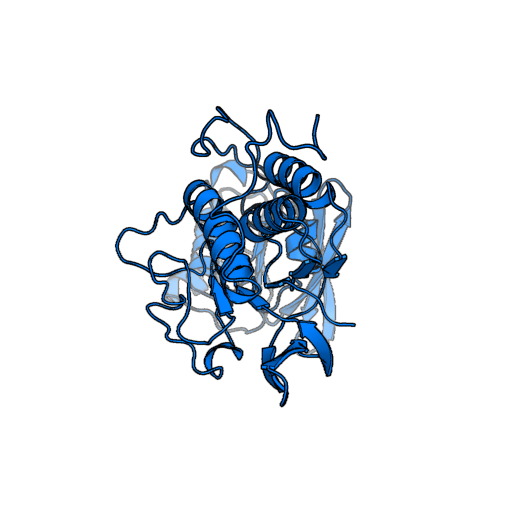? -29.962 -39.837 13.107 1.00 44.72 259 GLU A O 1
ATOM 1959 N N . TRP A 1 255 ? -30.780 -38.509 14.699 1.00 39.78 260 TRP A N 1
ATOM 1960 C CA . TRP A 1 255 ? -29.585 -38.634 15.523 1.00 38.28 260 TRP A CA 1
ATOM 1961 C C . TRP A 1 255 ? -29.629 -39.867 16.427 1.00 37.44 260 TRP A C 1
ATOM 1962 O O . TRP A 1 255 ? -28.667 -40.154 17.116 1.00 37.26 260 TRP A O 1
ATOM 1973 N N . GLY A 1 256 ? -30.757 -40.568 16.460 1.00 37.30 261 GLY A N 1
ATOM 1974 C CA . GLY A 1 256 ? -30.950 -41.663 17.411 1.00 37.53 261 GLY A CA 1
ATOM 1975 C C . GLY A 1 256 ? -31.319 -41.223 18.826 1.00 36.32 261 GLY A C 1
ATOM 1976 O O . GLY A 1 256 ? -31.208 -41.994 19.765 1.00 35.88 261 GLY A O 1
ATOM 1977 N N . LEU A 1 257 ? -31.787 -39.994 19.001 1.00 34.81 262 LEU A N 1
ATOM 1978 C CA . LEU A 1 257 ? -32.247 -39.574 20.313 1.00 33.76 262 LEU A CA 1
ATOM 1979 C C . LEU A 1 257 ? -33.507 -40.290 20.700 1.00 35.03 262 LEU A C 1
ATOM 1980 O O . LEU A 1 257 ? -34.359 -40.540 19.862 1.00 35.89 262 LEU A O 1
ATOM 1985 N N . GLU A 1 258 ? -33.624 -40.619 21.973 1.00 35.80 263 GLU A N 1
ATOM 1986 C CA . GLU A 1 258 ? -34.871 -41.117 22.506 1.00 38.34 263 GLU A CA 1
ATOM 1987 C C . GLU A 1 258 ? -35.821 -39.927 22.586 1.00 37.52 263 GLU A C 1
ATOM 1988 O O . GLU A 1 258 ? -35.570 -38.974 23.325 1.00 36.21 263 GLU A O 1
ATOM 1994 N N . ILE A 1 259 ? -36.882 -39.961 21.784 1.00 38.61 264 ILE A N 1
ATOM 1995 C CA . ILE A 1 259 ? -37.852 -38.884 21.712 1.00 39.75 264 ILE A CA 1
ATOM 1996 C C . ILE A 1 259 ? -39.238 -39.369 22.089 1.00 41.10 264 ILE A C 1
ATOM 1997 O O . ILE A 1 259 ? -39.632 -40.469 21.733 1.00 43.01 264 ILE A O 1
ATOM 2002 N N . GLU A 1 260 ? -39.964 -38.525 22.821 1.00 40.73 265 GLU A N 1
ATOM 2003 C CA . GLU A 1 260 ? -41.318 -38.812 23.255 1.00 41.39 265 GLU A CA 1
ATOM 2004 C C . GLU A 1 260 ? -42.127 -37.518 23.167 1.00 40.38 265 GLU A C 1
ATOM 2005 O O . GLU A 1 260 ? -41.673 -36.464 23.642 1.00 38.91 265 GLU A O 1
ATOM 2011 N N . GLU A 1 261 ? -43.296 -37.617 22.531 1.00 38.86 266 GLU A N 1
ATOM 2012 C CA . GLU A 1 261 ? -44.207 -36.508 22.271 1.00 37.27 266 GLU A CA 1
ATOM 2013 C C . GLU A 1 261 ? -43.526 -35.289 21.678 1.00 33.85 266 GLU A C 1
ATOM 2014 O O . GLU A 1 261 ? -43.815 -34.173 22.070 1.00 33.14 266 GLU A O 1
ATOM 2020 N N . GLY A 1 262 ? -42.622 -35.504 20.730 1.00 31.99 267 GLY A N 1
ATOM 2021 C CA . GLY A 1 262 ? -41.891 -34.409 20.094 1.00 30.11 267 GLY A CA 1
ATOM 2022 C C . GLY A 1 262 ? -40.854 -33.743 20.982 1.00 28.93 267 GLY A C 1
ATOM 2023 O O . GLY A 1 262 ? -40.377 -32.650 20.680 1.00 27.79 267 GLY A O 1
ATOM 2024 N N . ARG A 1 263 ? -40.493 -34.390 22.084 1.00 28.41 268 ARG A N 1
ATOM 2025 C CA . ARG A 1 263 ? -39.520 -33.807 23.000 1.00 27.58 268 ARG A CA 1
ATOM 2026 C C . ARG A 1 263 ? -38.518 -34.865 23.360 1.00 27.13 268 ARG A C 1
ATOM 2027 O O . ARG A 1 263 ? -38.758 -36.042 23.134 1.00 27.96 268 ARG A O 1
ATOM 2035 N N . VAL A 1 264 ? -37.402 -34.433 23.931 1.00 26.04 269 VAL A N 1
ATOM 2036 C CA . VAL A 1 264 ? -36.263 -35.313 24.169 1.00 25.98 269 VAL A CA 1
ATOM 2037 C C . VAL A 1 264 ? -36.231 -35.815 25.597 1.00 26.32 269 VAL A C 1
ATOM 2038 O O . VAL A 1 264 ? -36.182 -35.040 26.545 1.00 25.62 269 VAL A O 1
ATOM 2042 N N . LYS A 1 265 ? -36.228 -37.125 25.731 1.00 28.12 270 LYS A N 1
ATOM 2043 C CA . LYS A 1 265 ? -36.293 -37.769 27.017 1.00 30.12 270 LYS A CA 1
ATOM 2044 C C . LYS A 1 265 ? -35.077 -37.384 27.842 1.00 28.85 270 LYS A C 1
ATOM 2045 O O . LYS A 1 265 ? -33.957 -37.428 27.346 1.00 28.53 270 LYS A O 1
ATOM 2051 N N . ALA A 1 266 ? -35.325 -36.992 29.088 1.00 27.62 271 ALA A N 1
ATOM 2052 C CA . ALA A 1 266 ? -34.282 -36.570 29.999 1.00 26.83 271 ALA A CA 1
ATOM 2053 C C . ALA A 1 266 ? -34.358 -37.365 31.297 1.00 27.44 271 ALA A C 1
ATOM 2054 O O . ALA A 1 266 ? -35.432 -37.476 31.891 1.00 26.56 271 ALA A O 1
ATOM 2056 N N . ASP A 1 267 ? -33.218 -37.883 31.757 1.00 27.69 272 ASP A N 1
ATOM 2057 C CA . ASP A 1 267 ? -33.152 -38.409 33.112 1.00 28.29 272 ASP A CA 1
ATOM 2058 C C . ASP A 1 267 ? -33.006 -37.225 34.083 1.00 28.04 272 ASP A C 1
ATOM 2059 O O . ASP A 1 267 ? -32.987 -36.058 33.663 1.00 27.78 272 ASP A O 1
ATOM 2064 N N . ARG A 1 268 ? -32.931 -37.515 35.371 1.00 29.08 273 ARG A N 1
ATOM 2065 C CA . ARG A 1 268 ? -32.883 -36.463 36.383 1.00 30.80 273 ARG A CA 1
ATOM 2066 C C . ARG A 1 268 ? -31.627 -35.600 36.273 1.00 29.20 273 ARG A C 1
ATOM 2067 O O . ARG A 1 268 ? -31.579 -34.514 36.806 1.00 27.93 273 ARG A O 1
ATOM 2075 N N . HIS A 1 269 ? -30.594 -36.102 35.608 1.00 29.24 274 HIS A N 1
ATOM 2076 C CA . HIS A 1 269 ? -29.374 -35.340 35.386 1.00 28.42 274 HIS A CA 1
ATOM 2077 C C . HIS A 1 269 ? -29.453 -34.529 34.087 1.00 26.96 274 HIS A C 1
ATOM 2078 O O . HIS A 1 269 ? -28.468 -33.876 33.675 1.00 25.55 274 HIS A O 1
ATOM 2085 N N . MET A 1 270 ? -30.616 -34.599 33.434 1.00 26.04 275 MET A N 1
ATOM 2086 C CA . MET A 1 270 ? -30.835 -33.968 32.132 1.00 26.12 275 MET A CA 1
ATOM 2087 C C . MET A 1 270 ? -29.963 -34.602 31.047 1.00 26.53 275 MET A C 1
ATOM 2088 O O . MET A 1 270 ? -29.619 -33.964 30.053 1.00 25.66 275 MET A O 1
ATOM 2093 N N . ARG A 1 271 ? -29.633 -35.874 31.226 1.00 27.60 276 ARG A N 1
ATOM 2094 C CA . ARG A 1 271 ? -28.946 -36.621 30.171 1.00 28.61 276 ARG A CA 1
ATOM 2095 C C . ARG A 1 271 ? -29.951 -37.175 29.186 1.00 27.77 276 ARG A C 1
ATOM 2096 O O . ARG A 1 271 ? -31.028 -37.612 29.579 1.00 27.92 276 ARG A O 1
ATOM 2104 N N . THR A 1 272 ? -29.606 -37.105 27.901 1.00 27.36 277 THR A N 1
ATOM 2105 C CA . THR A 1 272 ? -30.261 -37.884 26.856 1.00 27.38 277 THR A CA 1
ATOM 2106 C C . THR A 1 272 ? -29.589 -39.260 26.821 1.00 28.85 277 THR A C 1
ATOM 2107 O O . THR A 1 272 ? -28.686 -39.527 27.611 1.00 28.87 277 THR A O 1
ATOM 2111 N N . ASN A 1 273 ? -30.008 -40.114 25.887 1.00 29.01 278 ASN A N 1
ATOM 2112 C CA . ASN A 1 273 ? -29.340 -41.379 25.652 1.00 30.29 278 ASN A CA 1
ATOM 2113 C C . ASN A 1 273 ? -28.017 -41.273 24.881 1.00 31.20 278 ASN A C 1
ATOM 2114 O O . ASN A 1 273 ? -27.302 -42.279 24.763 1.00 31.84 278 ASN A O 1
ATOM 2119 N N . LEU A 1 274 ? -27.697 -40.092 24.346 1.00 30.05 279 LEU A N 1
ATOM 2120 C CA . LEU A 1 274 ? -26.461 -39.906 23.589 1.00 30.31 279 LEU A CA 1
ATOM 2121 C C . LEU A 1 274 ? -25.400 -39.370 24.517 1.00 29.50 279 LEU A C 1
ATOM 2122 O O . LEU A 1 274 ? -25.564 -38.297 25.083 1.00 28.91 279 LEU A O 1
ATOM 2127 N N . PRO A 1 275 ? -24.302 -40.120 24.694 1.00 29.94 280 PRO A N 1
ATOM 2128 C CA . PRO A 1 275 ? -23.239 -39.646 25.588 1.00 29.65 280 PRO A CA 1
ATOM 2129 C C . PRO A 1 275 ? -22.760 -38.249 25.221 1.00 28.81 280 PRO A C 1
ATOM 2130 O O . PRO A 1 275 ? -22.569 -37.952 24.054 1.00 29.19 280 PRO A O 1
ATOM 2134 N N . GLY A 1 276 ? -22.600 -37.399 26.218 1.00 27.98 281 GLY A N 1
ATOM 2135 C CA . GLY A 1 276 ? -22.192 -36.022 25.999 1.00 27.57 281 GLY A CA 1
ATOM 2136 C C . GLY A 1 276 ? -23.290 -35.092 25.506 1.00 26.75 281 GLY A C 1
ATOM 2137 O O . GLY A 1 276 ? -23.027 -33.931 25.219 1.00 25.48 281 GLY A O 1
ATOM 2138 N N . VAL A 1 277 ? -24.522 -35.595 25.436 1.00 26.98 282 VAL A N 1
ATOM 2139 C CA . VAL A 1 277 ? -25.654 -34.815 24.970 1.00 26.10 282 VAL A CA 1
ATOM 2140 C C . VAL A 1 277 ? -26.695 -34.670 26.078 1.00 25.32 282 VAL A C 1
ATOM 2141 O O . VAL A 1 277 ? -27.277 -35.657 26.554 1.00 26.21 282 VAL A O 1
ATOM 2145 N N . PHE A 1 278 ? -26.915 -33.425 26.485 1.00 24.48 283 PHE A N 1
ATOM 2146 C CA . PHE A 1 278 ? -27.843 -33.076 27.560 1.00 23.40 283 PHE A CA 1
ATOM 2147 C C . PHE A 1 278 ? -28.939 -32.181 26.992 1.00 22.42 283 PHE A C 1
ATOM 2148 O O . PHE A 1 278 ? -28.882 -31.795 25.830 1.00 21.89 283 PHE A O 1
ATOM 2156 N N . VAL A 1 279 ? -29.957 -31.905 27.798 1.00 22.28 284 VAL A N 1
ATOM 2157 C CA . VAL A 1 279 ? -31.138 -31.194 27.336 1.00 22.20 284 VAL A CA 1
ATOM 2158 C C . VAL A 1 279 ? -31.740 -30.341 28.442 1.00 22.00 284 VAL A C 1
ATOM 2159 O O . VAL A 1 279 ? -31.627 -30.694 29.627 1.00 23.17 284 VAL A O 1
ATOM 2163 N N . ALA A 1 280 ? -32.374 -29.217 28.062 1.00 20.99 285 ALA A N 1
ATOM 2164 C CA . ALA A 1 280 ? -32.976 -28.291 29.044 1.00 20.00 285 ALA A CA 1
ATOM 2165 C C . ALA A 1 280 ? -34.012 -27.375 28.357 1.00 19.70 285 ALA A C 1
ATOM 2166 O O . ALA A 1 280 ? -33.872 -27.069 27.185 1.00 19.84 285 ALA A O 1
ATOM 2168 N N . GLY A 1 281 ? -35.010 -26.925 29.111 1.00 19.20 286 GLY A N 1
ATOM 2169 C CA . GLY A 1 281 ? -36.059 -26.082 28.584 1.00 19.81 286 GLY A CA 1
ATOM 2170 C C . GLY A 1 281 ? -37.186 -26.893 27.989 1.00 19.85 286 GLY A C 1
ATOM 2171 O O . GLY A 1 281 ? -37.393 -28.030 28.383 1.00 20.00 286 GLY A O 1
ATOM 2172 N N . ASP A 1 282 ? -37.939 -26.311 27.060 1.00 20.33 287 ASP A N 1
ATOM 2173 C CA . ASP A 1 282 ? -39.140 -26.990 26.535 1.00 20.77 287 ASP A CA 1
ATOM 2174 C C . ASP A 1 282 ? -38.805 -28.293 25.778 1.00 20.91 287 ASP A C 1
ATOM 2175 O O . ASP A 1 282 ? -39.681 -29.128 25.611 1.00 21.26 287 ASP A O 1
ATOM 2180 N N . ALA A 1 283 ? -37.570 -28.425 25.289 1.00 20.31 288 ALA A N 1
ATOM 2181 C CA . ALA A 1 283 ? -37.082 -29.647 24.655 1.00 21.12 288 ALA A CA 1
ATOM 2182 C C . ALA A 1 283 ? -37.098 -30.893 25.556 1.00 22.53 288 ALA A C 1
ATOM 2183 O O . ALA A 1 283 ? -37.182 -32.008 25.031 1.00 22.96 288 ALA A O 1
ATOM 2185 N N . ALA A 1 284 ? -37.026 -30.714 26.881 1.00 22.06 289 ALA A N 1
ATOM 2186 C CA . ALA A 1 284 ? -36.890 -31.847 27.788 1.00 23.29 289 ALA A CA 1
ATOM 2187 C C . ALA A 1 284 ? -38.236 -32.514 28.026 1.00 25.08 289 ALA A C 1
ATOM 2188 O O . ALA A 1 284 ? -39.256 -31.831 28.211 1.00 26.14 289 ALA A O 1
ATOM 2190 N N . PHE A 1 285 ? -38.243 -33.845 27.985 1.00 25.65 290 PHE A N 1
ATOM 2191 C CA . PHE A 1 285 ? -39.411 -34.625 28.313 1.00 26.56 290 PHE A CA 1
ATOM 2192 C C . PHE A 1 285 ? -39.160 -35.491 29.551 1.00 26.85 290 PHE A C 1
ATOM 2193 O O . PHE A 1 285 ? -38.211 -36.264 29.581 1.00 26.34 290 PHE A O 1
ATOM 2201 N N . TYR A 1 286 ? -40.011 -35.335 30.553 1.00 27.13 291 TYR A N 1
ATOM 2202 C CA . TYR A 1 286 ? -40.137 -36.289 31.659 1.00 29.48 291 TYR A CA 1
ATOM 2203 C C . TYR A 1 286 ? -41.458 -35.987 32.347 1.00 31.61 291 TYR A C 1
ATOM 2204 O O . TYR A 1 286 ? -42.046 -34.954 32.120 1.00 30.09 291 TYR A O 1
ATOM 2213 N N . GLU A 1 287 ? -41.941 -36.912 33.160 1.00 37.20 292 GLU A N 1
ATOM 2214 C CA . GLU A 1 287 ? -43.363 -36.911 33.507 1.00 41.57 292 GLU A CA 1
ATOM 2215 C C . GLU A 1 287 ? -43.856 -35.608 34.156 1.00 40.71 292 GLU A C 1
ATOM 2216 O O . GLU A 1 287 ? -44.844 -35.006 33.706 1.00 40.83 292 GLU A O 1
ATOM 2222 N N . SER A 1 288 ? -43.141 -35.190 35.188 1.00 36.65 293 SER A N 1
ATOM 2223 C CA . SER A 1 288 ? -43.538 -34.074 36.019 1.00 36.14 293 SER A CA 1
ATOM 2224 C C . SER A 1 288 ? -42.966 -32.745 35.526 1.00 33.18 293 SER A C 1
ATOM 2225 O O . SER A 1 288 ? -42.986 -31.756 36.262 1.00 32.37 293 SER A O 1
ATOM 2228 N N . LYS A 1 289 ? -42.410 -32.728 34.312 1.00 31.29 294 LYS A N 1
ATOM 2229 C CA . LYS A 1 289 ? -41.700 -31.543 33.823 1.00 28.81 294 LYS A CA 1
ATOM 2230 C C . LYS A 1 289 ? -42.560 -30.297 33.831 1.00 27.31 294 LYS A C 1
ATOM 2231 O O . LYS A 1 289 ? -43.694 -30.300 33.379 1.00 26.60 294 LYS A O 1
ATOM 2237 N N . LEU A 1 290 ? -41.967 -29.208 34.308 1.00 26.97 295 LEU A N 1
ATOM 2238 C CA . LEU A 1 290 ? -42.614 -27.918 34.315 1.00 26.47 295 LEU A CA 1
ATOM 2239 C C . LEU A 1 290 ? -42.300 -27.211 33.006 1.00 25.16 295 LEU A C 1
ATOM 2240 O O . LEU A 1 290 ? -41.164 -26.763 32.762 1.00 23.38 295 LEU A O 1
ATOM 2245 N N . ARG A 1 291 ? -43.325 -27.081 32.173 1.00 24.59 296 ARG A N 1
ATOM 2246 C CA . ARG A 1 291 ? -43.190 -26.569 30.830 1.00 25.10 296 ARG A CA 1
ATOM 2247 C C . ARG A 1 291 ? -43.358 -25.044 30.882 1.00 25.13 296 ARG A C 1
ATOM 2248 O O . ARG A 1 291 ? -44.240 -24.446 30.228 1.00 24.33 296 ARG A O 1
ATOM 2256 N N . LEU A 1 292 ? -42.484 -24.440 31.697 1.00 23.47 297 LEU A N 1
ATOM 2257 C CA . LEU A 1 292 ? -42.393 -23.011 31.915 1.00 21.42 297 LEU A CA 1
ATOM 2258 C C . LEU A 1 292 ? -40.928 -22.596 31.836 1.00 20.30 297 LEU A C 1
ATOM 2259 O O . LEU A 1 292 ? -39.973 -23.431 31.871 1.00 20.07 297 LEU A O 1
ATOM 2264 N N . ILE A 1 293 ? -40.756 -21.295 31.771 1.00 18.74 298 ILE A N 1
ATOM 2265 C CA . ILE A 1 293 ? -39.448 -20.685 31.805 1.00 17.86 298 ILE A CA 1
ATOM 2266 C C . ILE A 1 293 ? -38.754 -21.058 33.137 1.00 17.48 298 ILE A C 1
ATOM 2267 O O . ILE A 1 293 ? -37.582 -21.446 33.130 1.00 17.72 298 ILE A O 1
ATOM 2272 N N . ALA A 1 294 ? -39.498 -21.023 34.239 1.00 17.17 299 ALA A N 1
ATOM 2273 C CA . ALA A 1 294 ? -38.977 -21.408 35.553 1.00 17.22 299 ALA A CA 1
ATOM 2274 C C . ALA A 1 294 ? -38.390 -22.824 35.546 1.00 17.89 299 ALA A C 1
ATOM 2275 O O . ALA A 1 294 ? -37.321 -23.051 36.126 1.00 17.83 299 ALA A O 1
ATOM 2277 N N . GLY A 1 295 ? -39.075 -23.763 34.870 1.00 17.33 300 GLY A N 1
ATOM 2278 C CA . GLY A 1 295 ? -38.569 -25.112 34.682 1.00 17.11 300 GLY A CA 1
ATOM 2279 C C . GLY A 1 295 ? -37.221 -25.158 33.984 1.00 17.10 300 GLY A C 1
ATOM 2280 O O . GLY A 1 295 ? -36.281 -25.825 34.446 1.00 17.12 300 GLY A O 1
ATOM 2281 N N . GLY A 1 296 ? -37.124 -24.457 32.860 1.00 16.89 301 GLY A N 1
ATOM 2282 C CA . GLY A 1 296 ? -35.891 -24.387 32.125 1.00 16.96 301 GLY A CA 1
ATOM 2283 C C . GLY A 1 296 ? -34.749 -23.785 32.938 1.00 17.36 301 GLY A C 1
ATOM 2284 O O . GLY A 1 296 ? -33.597 -24.146 32.735 1.00 18.78 301 GLY A O 1
ATOM 2285 N N . PHE A 1 297 ? -35.053 -22.875 33.856 1.00 17.08 302 PHE A N 1
ATOM 2286 C CA . PHE A 1 297 ? -34.011 -22.188 34.601 1.00 17.24 302 PHE A CA 1
ATOM 2287 C C . PHE A 1 297 ? -33.347 -23.131 35.622 1.00 18.18 302 PHE A C 1
ATOM 2288 O O . PHE A 1 297 ? -32.266 -22.848 36.099 1.00 18.62 302 PHE A O 1
ATOM 2296 N N . THR A 1 298 ? -33.998 -24.244 35.951 1.00 19.19 303 THR A N 1
ATOM 2297 C CA . THR A 1 298 ? -33.409 -25.312 36.768 1.00 20.12 303 THR A CA 1
ATOM 2298 C C . THR A 1 298 ? -32.712 -26.358 35.886 1.00 19.69 303 THR A C 1
ATOM 2299 O O . THR A 1 298 ? -31.580 -26.761 36.153 1.00 19.93 303 THR A O 1
ATOM 2303 N N . GLU A 1 299 ? -33.373 -26.766 34.812 1.00 19.87 304 GLU A N 1
ATOM 2304 C CA . GLU A 1 299 ? -32.826 -27.772 33.920 1.00 19.70 304 GLU A CA 1
ATOM 2305 C C . GLU A 1 299 ? -31.534 -27.341 33.271 1.00 19.18 304 GLU A C 1
ATOM 2306 O O . GLU A 1 299 ? -30.651 -28.162 33.110 1.00 20.67 304 GLU A O 1
ATOM 2312 N N . GLY A 1 300 ? -31.412 -26.067 32.910 1.00 18.40 305 GLY A N 1
ATOM 2313 C CA . GLY A 1 300 ? -30.214 -25.557 32.273 1.00 17.76 305 GLY A CA 1
ATOM 2314 C C . GLY A 1 300 ? -28.990 -25.842 33.112 1.00 18.40 305 GLY A C 1
ATOM 2315 O O . GLY A 1 300 ? -28.123 -26.584 32.680 1.00 19.81 305 GLY A O 1
ATOM 2316 N N . PRO A 1 301 ? -28.912 -25.257 34.320 1.00 17.91 306 PRO A N 1
ATOM 2317 C CA . PRO A 1 301 ? -27.778 -25.466 35.192 1.00 18.43 306 PRO A CA 1
ATOM 2318 C C . PRO A 1 301 ? -27.532 -26.927 35.517 1.00 19.16 306 PRO A C 1
ATOM 2319 O O . PRO A 1 301 ? -26.379 -27.329 35.627 1.00 18.96 306 PRO A O 1
ATOM 2323 N N . THR A 1 302 ? -28.603 -27.719 35.628 1.00 19.63 307 THR A N 1
ATOM 2324 C CA . THR A 1 302 ? -28.494 -29.165 35.892 1.00 19.85 307 THR A CA 1
ATOM 2325 C C . THR A 1 302 ? -27.741 -29.792 34.717 1.00 20.54 307 THR A C 1
ATOM 2326 O O . THR A 1 302 ? -26.822 -30.603 34.902 1.00 20.77 307 THR A O 1
ATOM 2330 N N . ALA A 1 303 ? -28.105 -29.378 33.512 1.00 20.10 308 ALA A N 1
ATOM 2331 C CA . ALA A 1 303 ? -27.476 -29.895 32.330 1.00 20.61 308 ALA A CA 1
ATOM 2332 C C . ALA A 1 303 ? -26.008 -29.495 32.292 1.00 20.73 308 ALA A C 1
ATOM 2333 O O . ALA A 1 303 ? -25.173 -30.291 31.892 1.00 21.11 308 ALA A O 1
ATOM 2335 N N . VAL A 1 304 ? -25.690 -28.287 32.743 1.00 20.38 309 VAL A N 1
ATOM 2336 C CA . VAL A 1 304 ? -24.301 -27.825 32.763 1.00 21.22 309 VAL A CA 1
ATOM 2337 C C . VAL A 1 304 ? -23.478 -28.620 33.783 1.00 22.37 309 VAL A C 1
ATOM 2338 O O . VAL A 1 304 ? -22.345 -29.019 33.507 1.00 23.60 309 VAL A O 1
ATOM 2342 N N . ASN A 1 305 ? -24.051 -28.868 34.950 1.00 22.57 310 ASN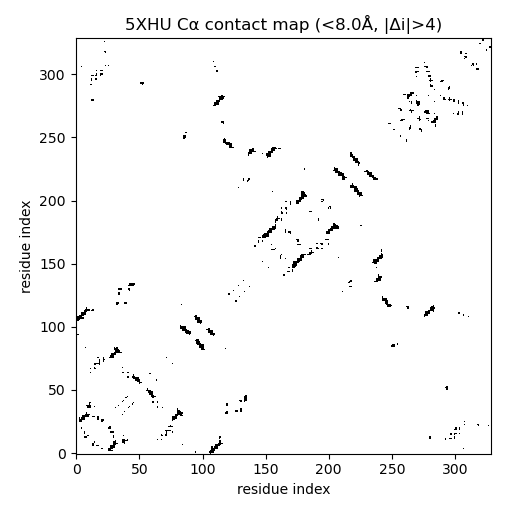 A N 1
ATOM 2343 C CA . ASN A 1 305 ? -23.375 -29.653 35.957 1.00 23.92 310 ASN A CA 1
ATOM 2344 C C . ASN A 1 305 ? -23.077 -31.061 35.467 1.00 24.22 310 ASN A C 1
ATOM 2345 O O . ASN A 1 305 ? -21.985 -31.555 35.681 1.00 25.72 310 ASN A O 1
ATOM 2350 N N . SER A 1 306 ? -24.018 -31.689 34.772 1.00 23.70 311 SER A N 1
ATOM 2351 C CA . SER A 1 306 ? -23.757 -33.021 34.205 1.00 23.83 311 SER A CA 1
ATOM 2352 C C . SER A 1 306 ? -22.724 -32.976 33.087 1.00 24.03 311 SER A C 1
ATOM 2353 O O . SER A 1 306 ? -21.892 -33.873 32.952 1.00 24.90 311 SER A O 1
ATOM 2356 N N . ALA A 1 307 ? -22.770 -31.942 32.262 1.00 23.60 312 ALA A N 1
ATOM 2357 C CA . ALA A 1 307 ? -21.751 -31.781 31.233 1.00 24.42 312 ALA A CA 1
ATOM 2358 C C . ALA A 1 307 ? -20.366 -31.720 31.886 1.00 26.03 312 ALA A C 1
ATOM 2359 O O . ALA A 1 307 ? -19.426 -32.388 31.445 1.00 25.93 312 ALA A O 1
ATOM 2361 N N . LYS A 1 308 ? -20.267 -30.911 32.941 1.00 26.58 313 LYS A N 1
ATOM 2362 C CA . LYS A 1 308 ? -19.012 -30.688 33.657 1.00 27.79 313 LYS A CA 1
ATOM 2363 C C . LYS A 1 308 ? -18.521 -31.984 34.310 1.00 28.55 313 LYS A C 1
ATOM 2364 O O . LYS A 1 308 ? -17.358 -32.301 34.203 1.00 29.71 313 LYS A O 1
ATOM 2370 N N . ALA A 1 309 ? -19.414 -32.727 34.964 1.00 28.52 314 ALA A N 1
ATOM 2371 C CA . ALA A 1 309 ? -19.093 -34.050 35.522 1.00 29.29 314 ALA A CA 1
ATOM 2372 C C . ALA A 1 309 ? -18.585 -35.043 34.471 1.00 30.28 314 ALA A C 1
ATOM 2373 O O . ALA A 1 309 ? -17.670 -35.840 34.715 1.00 30.88 314 ALA A O 1
ATOM 2375 N N . TYR A 1 310 ? -19.224 -35.008 33.312 1.00 30.11 315 TYR A N 1
ATOM 2376 C CA . TYR A 1 310 ? -18.843 -35.816 32.162 1.00 30.39 315 TYR A CA 1
ATOM 2377 C C . TYR A 1 310 ? -17.459 -35.455 31.637 1.00 31.74 315 TYR A C 1
ATOM 2378 O O . TYR A 1 310 ? -16.733 -36.333 31.210 1.00 32.62 315 TYR A O 1
ATOM 2387 N N . LEU A 1 311 ? -17.087 -34.179 31.660 1.00 32.83 316 LEU A N 1
ATOM 2388 C CA . LEU A 1 311 ? -15.733 -33.783 31.256 1.00 35.17 316 LEU A CA 1
ATOM 2389 C C . LEU A 1 311 ? -14.700 -34.030 32.358 1.00 38.52 316 LEU A C 1
ATOM 2390 O O . LEU A 1 311 ? -13.569 -34.373 32.064 1.00 40.03 316 LEU A O 1
ATOM 2395 N N . ASP A 1 312 ? -15.081 -33.822 33.615 1.00 40.97 317 ASP A N 1
ATOM 2396 C CA . ASP A 1 312 ? -14.207 -34.083 34.754 1.00 43.98 317 ASP A CA 1
ATOM 2397 C C . ASP A 1 312 ? -15.029 -34.575 35.937 1.00 45.01 317 ASP A C 1
ATOM 2398 O O . ASP A 1 312 ? -15.642 -33.770 36.635 1.00 42.38 317 ASP A O 1
ATOM 2403 N N . PRO A 1 313 ? -15.030 -35.902 36.162 1.00 48.70 318 PRO A N 1
ATOM 2404 C CA . PRO A 1 313 ? -15.651 -36.571 37.317 1.00 49.12 318 PRO A CA 1
ATOM 2405 C C . PRO A 1 313 ? -15.283 -36.010 38.693 1.00 49.46 318 PRO A C 1
ATOM 2406 O O . PRO A 1 313 ? -16.034 -36.206 39.643 1.00 49.54 318 PRO A O 1
ATOM 2410 N N . LYS A 1 314 ? -14.144 -35.339 38.819 1.00 50.85 319 LYS A N 1
ATOM 2411 C CA . LYS A 1 314 ? -13.735 -34.811 40.126 1.00 52.47 319 LYS A CA 1
ATOM 2412 C C . LYS A 1 314 ? -14.169 -33.364 40.337 1.00 51.35 319 LYS A C 1
ATOM 2413 O O . LYS A 1 314 ? -13.835 -32.751 41.355 1.00 51.87 319 LYS A O 1
ATOM 2419 N N . ALA A 1 315 ? -14.911 -32.809 39.385 1.00 48.99 320 ALA A N 1
ATOM 2420 C CA . ALA A 1 315 ? -15.423 -31.461 39.542 1.00 47.02 320 ALA A CA 1
ATOM 2421 C C . ALA A 1 315 ? -16.448 -31.410 40.666 1.00 44.22 320 ALA A C 1
ATOM 2422 O O . ALA A 1 315 ? -17.092 -32.411 40.989 1.00 42.18 320 ALA A O 1
ATOM 2424 N N . GLU A 1 316 ? -16.589 -30.229 41.255 1.00 43.31 321 GLU A N 1
ATOM 2425 C CA . GLU A 1 316 ? -17.590 -29.975 42.286 1.00 42.46 321 GLU A CA 1
ATOM 2426 C C . GLU A 1 316 ? -18.985 -30.173 41.665 1.00 40.62 321 GLU A C 1
ATOM 2427 O O . GLU A 1 316 ? -19.155 -29.986 40.451 1.00 40.17 321 GLU A O 1
ATOM 2433 N N . ASN A 1 317 ? -19.971 -30.556 42.475 1.00 39.20 322 ASN A N 1
ATOM 2434 C CA . ASN A 1 317 ? -21.299 -30.924 41.952 1.00 40.16 322 ASN A CA 1
ATOM 2435 C C . ASN A 1 317 ? -22.039 -29.764 41.273 1.00 38.97 322 ASN A C 1
ATOM 2436 O O . ASN A 1 317 ? -22.847 -29.977 40.367 1.00 37.20 322 ASN A O 1
ATOM 2441 N N . MET A 1 318 ? -21.782 -28.548 41.738 1.00 37.77 323 MET A N 1
ATOM 2442 C CA . MET A 1 318 ? -22.370 -27.366 41.129 1.00 38.05 323 MET A CA 1
ATOM 2443 C C . MET A 1 318 ? -21.420 -26.213 41.269 1.00 35.59 323 MET A C 1
ATOM 2444 O O . MET A 1 318 ? -20.434 -26.312 41.995 1.00 36.37 323 MET A O 1
ATOM 2449 N N . ALA A 1 319 ? -21.736 -25.114 40.603 1.00 33.61 324 ALA A N 1
ATOM 2450 C CA . ALA A 1 319 ? -20.944 -23.891 40.718 1.00 33.61 324 ALA A CA 1
ATOM 2451 C C . ALA A 1 319 ? -21.055 -23.294 42.121 1.00 34.54 324 ALA A C 1
ATOM 2452 O O . ALA A 1 319 ? -21.996 -23.566 42.851 1.00 33.04 324 ALA A O 1
ATOM 2454 N N . MET A 1 320 ? -20.091 -22.458 42.481 1.00 37.57 325 MET A N 1
ATOM 2455 C CA . MET A 1 320 ? -20.174 -21.678 43.720 1.00 39.12 325 MET A CA 1
ATOM 2456 C C . MET A 1 320 ? -21.421 -20.792 43.651 1.00 35.72 325 MET A C 1
ATOM 2457 O O . MET A 1 320 ? -21.839 -20.400 42.561 1.00 33.55 325 MET A O 1
ATOM 2462 N N . TYR A 1 321 ? -21.999 -20.495 44.816 1.00 34.04 326 TYR A N 1
ATOM 2463 C CA . TYR A 1 321 ? -23.087 -19.514 44.945 1.00 32.52 326 TYR A CA 1
ATOM 2464 C C . TYR A 1 321 ? -22.623 -18.189 44.364 1.00 32.03 326 TYR A C 1
ATOM 2465 O O . TYR A 1 321 ? -21.510 -17.740 44.651 1.00 30.71 326 TYR A O 1
ATOM 2474 N N . SER A 1 322 ? -23.491 -17.549 43.587 1.00 31.19 327 SER A N 1
ATOM 2475 C CA . SER A 1 322 ? -23.169 -16.261 42.963 1.00 30.92 327 SER A CA 1
ATOM 2476 C C . SER A 1 322 ? -22.630 -15.236 43.972 1.00 31.59 327 SER A C 1
ATOM 2477 O O . SER A 1 322 ? -21.720 -14.474 43.665 1.00 31.79 327 SER A O 1
ATOM 2480 N N . THR A 1 323 ? -23.209 -15.235 45.169 1.00 32.32 328 THR A N 1
ATOM 2481 C CA . THR A 1 323 ? -22.862 -14.291 46.228 1.00 34.91 328 THR A CA 1
ATOM 2482 C C . THR A 1 323 ? -21.416 -14.470 46.729 1.00 37.81 328 THR A C 1
ATOM 2483 O O . THR A 1 323 ? -20.856 -13.541 47.306 1.00 40.04 328 THR A O 1
ATOM 2487 N N . HIS A 1 324 ? -20.833 -15.652 46.529 1.00 40.27 329 HIS A N 1
ATOM 2488 C CA . HIS A 1 324 ? -19.428 -15.899 46.875 1.00 46.89 329 HIS A CA 1
ATOM 2489 C C . HIS A 1 324 ? -18.612 -16.427 45.698 1.00 48.30 329 HIS A C 1
ATOM 2490 O O . HIS A 1 324 ? -17.536 -16.984 45.885 1.00 50.70 329 HIS A O 1
ATOM 2497 N N . HIS A 1 325 ? -19.115 -16.210 44.489 1.00 47.87 330 HIS A N 1
ATOM 2498 C CA . HIS A 1 325 ? -18.419 -16.615 43.284 1.00 49.38 330 HIS A CA 1
ATOM 2499 C C . HIS A 1 325 ? -17.293 -15.607 43.010 1.00 50.54 330 HIS A C 1
ATOM 2500 O O . HIS A 1 325 ? -17.541 -14.394 42.927 1.00 48.12 330 HIS A O 1
ATOM 2507 N N . LYS A 1 326 ? -16.068 -16.127 42.890 1.00 52.60 331 LYS A N 1
ATOM 2508 C CA . LYS A 1 326 ? -14.837 -15.323 42.769 1.00 56.01 331 LYS A CA 1
ATOM 2509 C C . LYS A 1 326 ? -14.756 -14.422 41.529 1.00 56.36 331 LYS A C 1
ATOM 2510 O O . LYS A 1 326 ? -14.036 -13.428 41.540 1.00 57.06 331 LYS A O 1
ATOM 2516 N N . LYS A 1 327 ? -15.449 -14.795 40.455 1.00 55.87 332 LYS A N 1
ATOM 2517 C CA . LYS A 1 327 ? -15.507 -13.970 39.241 1.00 57.12 332 LYS A CA 1
ATOM 2518 C C . LYS A 1 327 ? -16.677 -12.972 39.218 1.00 53.98 332 LYS A C 1
ATOM 2519 O O . LYS A 1 327 ? -16.774 -12.168 38.290 1.00 51.76 332 LYS A O 1
ATOM 2525 N N . LEU A 1 328 ? -17.546 -13.007 40.232 1.00 51.72 333 LEU A N 1
ATOM 2526 C CA . LEU A 1 328 ? -18.725 -12.118 40.282 1.00 49.16 333 LEU A CA 1
ATOM 2527 C C . LEU A 1 328 ? -18.701 -11.038 41.381 1.00 49.83 333 LEU A C 1
ATOM 2528 O O . LEU A 1 328 ? -19.432 -10.056 41.270 1.00 49.92 333 LEU A O 1
ATOM 2533 N N . VAL A 1 329 ? -17.901 -11.206 42.438 1.00 51.96 334 VAL A N 1
ATOM 2534 C CA . VAL A 1 329 ? -17.934 -10.252 43.575 1.00 53.98 334 VAL A CA 1
ATOM 2535 C C . VAL A 1 329 ? -16.590 -9.559 43.828 1.00 56.00 334 VAL A C 1
ATOM 2536 O O . VAL A 1 329 ? -15.672 -10.137 44.396 1.00 56.39 334 VAL A O 1
#

B-factor: mean 32.5, std 12.13, range [14.89, 83.15]

Nearest PDB structures (foldseek):
  5xhu-assembly1_A  TM=1.003E+00  e=2.978E-69  Bacillus subtilis
  8c3m-assembly1_B  TM=7.163E-01  e=1.919E-38  Bacillus cereus ATCC 14579
  6gar-assembly1_B  TM=7.172E-01  e=2.146E-38  Bacillus cereus ATCC 14579
  5twb-assembly1_A  TM=6.975E-01  e=5.865E-35  Staphylococcus aureus subsp. aureus USA300
  5ygq-assembly1_B  TM=6.289E-01  e=3.980E-32  Rhodopseudomonas palustris CGA009